Protein AF-A0AAV0DMQ5-F1 (afdb_monomer)

Mean predicted aligned error: 15.89 Å

Secondary structure (DSSP, 8-state):
--TTTHHHHEEEETTTTEEEE-SSS--PPPPPP--GGGTHHHHHHHHHHH--S--STTGGGEETTEEPSSHHHHHHHTT-SPPTHHHHHHHHHHHTTS-HHHHHHHHHHHHHTT--S-HHHHHHHHHHHHHTTHHHHHHHHHT-TT----HHHHHHHHHHHHHHHHHTTT--GGGSTTS----TT-TTS---HHHHHHH-S-HHHHHHHHHHHHHT--HHHHHHHHHHHHHHHTT----------TTS-HHHHHHHHHHHHHHTT-EEEEEESSHHHHTTSTT-EEHHHHHT--SS--TTPPPS--TTSHHHHHHHHEEEEEEETGGGS-HHHHHHHHHHHHHH-

Radius of gyration: 31.48 Å; Cα contacts (8 Å, |Δi|>4): 398; chains: 1; bounding box: 67×45×98 Å

Nearest PDB structures (foldseek):
  7lcc-assembly1_A  TM=4.247E-01  e=1.329E-15  synthetic construct

Organism: NCBI:txid186058

Solvent-accessible surface area (backbone atoms only — not comparable to full-atom values): 20086 Å² total; per-residue (Å²): 98,25,60,77,55,41,47,40,49,32,44,79,36,78,93,75,72,44,77,40,77,54,93,61,88,82,55,92,54,88,74,88,87,66,59,74,92,55,49,62,63,24,33,44,50,56,43,37,55,72,52,60,69,66,86,51,77,64,55,65,18,43,57,97,86,43,77,44,96,41,39,53,58,32,35,48,75,68,64,73,48,83,67,59,53,66,56,44,53,49,52,57,60,42,52,80,80,50,53,27,69,56,48,41,51,51,52,50,50,38,58,75,67,64,70,52,87,52,58,47,59,39,42,77,74,45,45,66,55,38,26,64,57,50,63,59,51,50,22,66,70,68,74,36,84,85,64,79,76,56,70,68,56,39,53,45,29,34,43,44,54,44,34,56,59,29,46,79,71,79,42,50,46,82,78,47,76,86,36,81,65,61,57,98,80,65,83,65,51,79,69,43,62,71,43,47,70,53,54,68,60,58,33,66,62,24,41,56,50,18,58,56,43,60,72,69,48,51,76,71,56,42,53,54,50,52,55,51,50,52,30,54,76,67,66,70,63,87,89,85,87,89,84,76,65,91,90,71,48,66,68,56,53,52,48,31,54,47,22,51,42,33,30,75,64,39,32,62,48,38,25,8,65,41,65,74,62,6,69,79,34,86,84,31,32,26,44,46,74,72,51,40,44,60,91,82,71,48,95,83,39,57,28,76,65,53,74,89,32,60,67,37,56,33,57,71,59,42,70,43,79,45,66,43,63,54,88,78,52,61,70,46,62,57,54,12,45,55,56,37,46,73,73,58,105

Sequence (345 aa):
MTYAEFPQKFVWKSKLREWMPRKKAFAIGRIYYVPPGCGESYYMRCLLNHIRGVTCHEDLRTINGVLYNSYRETCYALGLLDDDKEFVDGFTEASDFATAFALRILFVILLWSESMSRPEFVWEKCWIYMAEDIQYKLRKMYQHPGFVMDNEQLHMAALAEIEMLLHRRGKSLRDYPPMPCPTSSSTLLPENRLVQEELQYDRQAMHEEHNTLLQGLTSEQRIVYEKIINSVETECGGMYFVYGYGGTGKTFVWRTLSAALRSKGDIVLNVASSGIASLLLPGGRTAHSRFAIPISLNEDSTCNIKQGSPLAMLIAKCKLIIWDEAPMLHKYCFEALDRSMRDIL

InterPro domains:
  IPR010285 DNA helicase Pif1-like, DEAD-box helicase domain [PF05970] (217-345)
  IPR027417 P-loop containing nucleoside triphosphate hydrolase [G3DSA:3.40.50.300] (214-344)
  IPR027417 P-loop containing nucleoside triphosphate hydrolase [SSF52540] (213-342)

pLDDT: mean 87.52, std 9.39, range [43.41, 97.81]

Structure (mmCIF, N/CA/C/O backbone):
data_AF-A0AAV0DMQ5-F1
#
_entry.id   AF-A0AAV0DMQ5-F1
#
loop_
_atom_site.group_PDB
_atom_site.id
_atom_site.type_symbol
_atom_site.label_atom_id
_atom_site.label_alt_id
_atom_site.label_comp_id
_atom_site.label_asym_id
_atom_site.label_entity_id
_atom_site.label_seq_id
_atom_site.pdbx_PDB_ins_code
_atom_site.Cartn_x
_atom_site.Cartn_y
_atom_site.Cartn_z
_atom_site.occupancy
_atom_site.B_iso_or_equiv
_atom_site.auth_seq_id
_atom_site.auth_comp_id
_atom_site.auth_asym_id
_atom_site.auth_atom_id
_atom_site.pdbx_PDB_model_num
ATOM 1 N N . MET A 1 1 ? 26.107 -11.015 -49.662 1.00 83.62 1 MET A N 1
ATOM 2 C CA . MET A 1 1 ? 24.836 -10.279 -49.823 1.00 83.62 1 MET A CA 1
ATOM 3 C C . MET A 1 1 ? 24.124 -10.314 -48.488 1.00 83.62 1 MET A C 1
ATOM 5 O O . MET A 1 1 ? 24.192 -11.355 -47.842 1.00 83.62 1 MET A O 1
ATOM 9 N N . THR A 1 2 ? 23.539 -9.201 -48.060 1.00 87.38 2 THR A N 1
ATOM 10 C CA . THR A 1 2 ? 22.764 -9.137 -46.811 1.00 87.38 2 THR A CA 1
ATOM 11 C C . THR A 1 2 ? 21.340 -9.637 -47.039 1.00 87.38 2 THR A C 1
ATOM 13 O O . THR A 1 2 ? 20.876 -9.757 -48.179 1.00 87.38 2 THR A O 1
ATOM 16 N N . TYR A 1 3 ? 20.615 -9.910 -45.960 1.00 88.44 3 TYR A N 1
ATOM 17 C CA . TYR A 1 3 ? 19.218 -10.323 -46.036 1.00 88.44 3 TYR A CA 1
ATOM 18 C C . TYR A 1 3 ? 18.308 -9.243 -46.642 1.00 88.44 3 TYR A C 1
ATOM 20 O O . TYR A 1 3 ? 17.401 -9.574 -47.400 1.00 88.44 3 TYR A O 1
ATOM 28 N N . ALA A 1 4 ? 18.590 -7.956 -46.415 1.00 85.50 4 ALA A N 1
ATOM 29 C CA . ALA A 1 4 ? 17.867 -6.850 -47.050 1.00 85.50 4 ALA A CA 1
ATOM 30 C C . ALA A 1 4 ? 18.097 -6.761 -48.575 1.00 85.50 4 ALA A C 1
ATOM 32 O O . ALA A 1 4 ? 17.193 -6.395 -49.328 1.00 85.50 4 ALA A O 1
ATOM 33 N N . GLU A 1 5 ? 19.290 -7.129 -49.049 1.00 87.44 5 GLU A N 1
ATOM 34 C CA . GLU A 1 5 ? 19.638 -7.156 -50.477 1.00 87.44 5 GLU A CA 1
ATOM 35 C C . GLU A 1 5 ? 19.068 -8.397 -51.194 1.00 87.44 5 GLU A C 1
ATOM 37 O O . GLU A 1 5 ? 18.820 -8.372 -52.402 1.00 87.44 5 GLU A O 1
ATOM 42 N N . PHE A 1 6 ? 18.843 -9.491 -50.460 1.00 88.06 6 PHE A N 1
ATOM 43 C CA . PHE A 1 6 ? 18.479 -10.794 -51.020 1.00 88.06 6 PHE A CA 1
ATOM 44 C C . PHE A 1 6 ? 17.179 -10.766 -51.859 1.00 88.06 6 PHE A C 1
ATOM 46 O O . PHE A 1 6 ? 17.205 -11.220 -53.011 1.00 88.06 6 PHE A O 1
ATOM 53 N N . PRO A 1 7 ? 16.069 -10.150 -51.400 1.00 87.12 7 PRO A N 1
ATOM 54 C CA . PRO A 1 7 ? 14.837 -10.025 -52.181 1.00 87.12 7 PRO A CA 1
ATOM 55 C C . PRO A 1 7 ? 14.953 -9.210 -53.476 1.00 87.12 7 PRO A C 1
ATOM 57 O O . PRO A 1 7 ? 14.094 -9.362 -54.353 1.00 87.12 7 PRO A O 1
ATOM 60 N N . GLN A 1 8 ? 15.975 -8.356 -53.613 1.00 85.44 8 GLN A N 1
ATOM 61 C CA . GLN A 1 8 ? 16.216 -7.579 -54.835 1.00 85.44 8 GLN A CA 1
ATOM 62 C C . GLN A 1 8 ? 16.781 -8.457 -55.955 1.00 85.44 8 GLN A C 1
ATOM 64 O O . GLN A 1 8 ? 16.525 -8.199 -57.129 1.00 85.44 8 GLN A O 1
ATOM 69 N N . LYS A 1 9 ? 17.515 -9.521 -55.602 1.00 86.88 9 LYS A N 1
ATOM 70 C CA . LYS A 1 9 ? 18.171 -10.419 -56.565 1.00 86.88 9 LYS A CA 1
ATOM 71 C C . LYS A 1 9 ? 17.466 -11.760 -56.728 1.00 86.88 9 LYS A C 1
ATOM 73 O O . LYS A 1 9 ? 17.547 -12.344 -57.804 1.00 86.88 9 LYS A O 1
ATOM 78 N N . PHE A 1 10 ? 16.746 -12.230 -55.711 1.00 88.25 10 PHE A N 1
ATOM 79 C CA . PHE A 1 10 ? 16.100 -13.544 -55.707 1.00 88.25 10 PHE A CA 1
ATOM 80 C C . PHE A 1 10 ? 14.594 -13.448 -55.439 1.00 88.25 10 PHE A C 1
ATOM 82 O O . PHE A 1 10 ? 14.094 -12.499 -54.829 1.00 88.25 10 PHE A O 1
ATOM 89 N N . VAL A 1 11 ? 13.847 -14.437 -55.927 1.00 87.88 11 VAL A N 1
ATOM 90 C CA . VAL A 1 11 ? 12.409 -14.594 -55.684 1.00 87.88 11 VAL A CA 1
ATOM 91 C C . VAL A 1 11 ? 12.099 -16.023 -55.255 1.00 87.88 11 VAL A C 1
ATOM 93 O O . VAL A 1 11 ? 12.562 -16.977 -55.878 1.00 87.88 11 VAL A O 1
ATOM 96 N N . TRP A 1 12 ? 11.299 -16.163 -54.201 1.00 88.19 12 TRP A N 1
ATOM 97 C CA . TRP A 1 12 ? 10.835 -17.460 -53.727 1.00 88.19 12 TRP A CA 1
ATOM 98 C C . TRP A 1 12 ? 9.793 -18.028 -54.690 1.00 88.19 12 TRP A C 1
ATOM 100 O O . TRP A 1 12 ? 8.790 -17.376 -55.003 1.00 88.19 12 TRP A O 1
ATOM 110 N N . LYS A 1 13 ? 10.015 -19.250 -55.170 1.00 89.38 13 LYS A N 1
ATOM 111 C CA . LYS A 1 13 ? 9.061 -19.994 -55.993 1.00 89.38 13 LYS A CA 1
ATOM 112 C C . LYS A 1 13 ? 8.331 -20.998 -55.117 1.00 89.38 13 LYS A C 1
ATOM 114 O O . LYS A 1 13 ? 8.779 -22.124 -54.965 1.00 89.38 13 LYS A O 1
ATOM 119 N N . SER A 1 14 ? 7.170 -20.611 -54.587 1.00 87.81 14 SER A N 1
ATOM 120 C CA . SER A 1 14 ? 6.390 -21.435 -53.645 1.00 87.81 14 SER A CA 1
ATOM 121 C C . SER A 1 14 ? 6.127 -22.867 -54.125 1.00 87.81 14 SER A C 1
ATOM 123 O O . SER A 1 14 ? 6.232 -23.798 -53.334 1.00 87.81 14 SER A O 1
ATOM 125 N N . LYS A 1 15 ? 5.841 -23.052 -55.422 1.00 92.12 15 LYS A N 1
ATOM 126 C CA . LYS A 1 15 ? 5.608 -24.375 -56.030 1.00 92.12 15 LYS A CA 1
ATOM 127 C C . LYS A 1 15 ? 6.850 -25.272 -56.039 1.00 92.12 15 LYS A C 1
ATOM 129 O O . LYS A 1 15 ? 6.708 -26.480 -55.927 1.00 92.12 15 LYS A O 1
ATOM 134 N N . LEU A 1 16 ? 8.035 -24.680 -56.184 1.00 91.88 16 LEU A N 1
ATOM 135 C CA . LEU A 1 16 ? 9.319 -25.386 -56.256 1.00 91.88 16 LEU A CA 1
ATOM 136 C C . LEU A 1 16 ? 10.051 -25.400 -54.905 1.00 91.88 16 LEU A C 1
ATOM 138 O O . LEU A 1 16 ? 11.004 -26.145 -54.734 1.00 91.88 16 LEU A O 1
ATOM 142 N N . ARG A 1 17 ? 9.587 -24.591 -53.940 1.00 89.25 17 ARG A N 1
ATOM 143 C CA . ARG A 1 17 ? 10.201 -24.377 -52.621 1.00 89.25 17 ARG A CA 1
ATOM 144 C C . ARG A 1 17 ? 11.685 -24.014 -52.704 1.00 89.25 17 ARG A C 1
ATOM 146 O O . ARG A 1 17 ? 12.489 -24.454 -51.890 1.00 89.25 17 ARG A O 1
ATOM 153 N N . GLU A 1 18 ? 12.027 -23.174 -53.673 1.00 91.69 18 GLU A N 1
ATOM 154 C CA . GLU A 1 18 ? 13.395 -22.713 -53.883 1.00 91.69 18 GLU A CA 1
ATOM 155 C C . GLU A 1 18 ? 13.454 -21.216 -54.195 1.00 91.69 18 GLU A C 1
ATOM 157 O O . GLU A 1 18 ? 12.490 -20.597 -54.671 1.00 91.69 18 GLU A O 1
ATOM 162 N N . TRP A 1 19 ? 14.617 -20.628 -53.929 1.00 87.75 19 TRP A N 1
ATOM 163 C CA . TRP A 1 19 ? 14.939 -19.264 -54.319 1.00 87.75 19 TRP A CA 1
ATOM 164 C C . TRP A 1 19 ? 15.593 -19.260 -55.694 1.00 87.75 19 TRP A C 1
ATOM 166 O O . TRP A 1 19 ? 16.625 -19.890 -55.895 1.00 87.75 19 TRP A O 1
ATOM 176 N N . MET A 1 20 ? 15.026 -18.500 -56.630 1.00 90.75 20 MET A N 1
ATOM 177 C CA . MET A 1 20 ? 15.583 -18.357 -57.976 1.00 90.75 20 MET A CA 1
ATOM 178 C C . MET A 1 20 ? 16.053 -16.923 -58.240 1.00 90.75 20 MET A C 1
ATOM 180 O O . MET A 1 20 ? 15.380 -15.982 -57.799 1.00 90.75 20 MET A O 1
ATOM 184 N N . PRO A 1 21 ? 17.144 -16.726 -59.004 1.00 89.94 21 PRO A N 1
ATOM 185 C CA . PRO A 1 21 ? 17.551 -15.407 -59.474 1.00 89.94 21 PRO A CA 1
ATOM 186 C C . PRO A 1 21 ? 16.429 -14.712 -60.254 1.00 89.94 21 PRO A C 1
ATOM 188 O O . PRO A 1 21 ? 15.714 -15.320 -61.059 1.00 89.94 21 PRO A O 1
ATOM 191 N N . ARG A 1 22 ? 16.261 -13.411 -60.029 1.00 85.06 22 ARG A N 1
ATOM 192 C CA . ARG A 1 22 ? 15.301 -12.591 -60.768 1.00 85.06 22 ARG A CA 1
ATOM 193 C C . ARG A 1 22 ? 15.806 -12.325 -62.182 1.00 85.06 22 ARG A C 1
ATOM 195 O O . ARG A 1 22 ? 16.980 -12.071 -62.406 1.00 85.06 22 ARG A O 1
ATOM 202 N N . LYS A 1 23 ? 14.871 -12.317 -63.134 1.00 83.06 23 LYS A N 1
ATOM 203 C CA . LYS A 1 23 ? 15.142 -12.008 -64.549 1.00 83.06 23 LYS A CA 1
ATOM 204 C C . LYS A 1 23 ? 15.073 -10.506 -64.883 1.00 83.06 23 LYS A C 1
ATOM 206 O O . LYS A 1 23 ? 15.472 -10.122 -65.973 1.00 83.06 23 LYS A O 1
ATOM 211 N N . LYS A 1 24 ? 14.537 -9.661 -63.987 1.00 75.12 24 LYS A N 1
ATOM 212 C CA . LYS A 1 24 ? 14.421 -8.194 -64.147 1.00 75.12 24 LYS A CA 1
ATOM 213 C C . LYS A 1 24 ? 15.209 -7.477 -63.045 1.00 75.12 24 LYS A C 1
ATOM 215 O O . LYS A 1 24 ? 15.193 -7.942 -61.909 1.00 75.12 24 LYS A O 1
ATOM 220 N N . ALA A 1 25 ? 15.859 -6.364 -63.397 1.00 70.12 25 ALA A N 1
ATOM 221 C CA . ALA A 1 25 ? 16.925 -5.739 -62.605 1.00 70.12 25 ALA A CA 1
ATOM 222 C C . ALA A 1 25 ? 16.468 -4.902 -61.393 1.00 70.12 25 ALA A C 1
ATOM 224 O O . ALA A 1 25 ? 17.205 -4.831 -60.416 1.00 70.12 25 ALA A O 1
ATOM 225 N N . PHE A 1 26 ? 15.277 -4.291 -61.419 1.00 77.56 26 PHE A N 1
ATOM 226 C CA . PHE A 1 26 ? 14.770 -3.489 -60.296 1.00 77.56 26 PHE A CA 1
ATOM 227 C C . PHE A 1 26 ? 13.519 -4.122 -59.683 1.00 77.56 26 PHE A C 1
ATOM 229 O O . PHE A 1 26 ? 12.531 -4.369 -60.380 1.00 77.56 26 PHE A O 1
ATOM 236 N N . ALA A 1 27 ? 13.563 -4.390 -58.378 1.00 73.88 27 ALA A N 1
ATOM 237 C CA . ALA A 1 27 ? 12.438 -4.907 -57.610 1.00 73.88 27 ALA A CA 1
ATOM 238 C C . ALA A 1 27 ? 12.539 -4.471 -56.143 1.00 73.88 27 ALA A C 1
ATOM 240 O O . ALA A 1 27 ? 13.585 -4.624 -55.515 1.00 73.88 27 ALA A O 1
ATOM 241 N N . ILE A 1 28 ? 11.427 -3.991 -55.585 1.00 75.50 28 ILE A N 1
ATOM 242 C CA . ILE A 1 28 ? 11.296 -3.715 -54.151 1.00 75.50 28 ILE A CA 1
ATOM 243 C C . ILE A 1 28 ? 10.833 -5.004 -53.473 1.00 75.50 28 ILE A C 1
ATOM 245 O O . ILE A 1 28 ? 9.755 -5.523 -53.770 1.00 75.50 28 ILE A O 1
ATOM 249 N N . GLY A 1 29 ? 11.661 -5.548 -52.586 1.00 73.56 29 GLY A N 1
ATOM 250 C CA . GLY A 1 29 ? 11.328 -6.733 -51.803 1.00 73.56 29 GLY A CA 1
ATOM 251 C C . GLY A 1 29 ? 10.895 -6.376 -50.387 1.00 73.56 29 GLY A C 1
ATOM 252 O O . GLY A 1 29 ? 11.426 -5.447 -49.786 1.00 73.56 29 GLY A O 1
ATOM 253 N N . ARG A 1 30 ? 9.931 -7.126 -49.848 1.00 75.50 30 ARG A N 1
ATOM 254 C CA . ARG A 1 30 ? 9.528 -7.022 -48.442 1.00 75.50 30 ARG A CA 1
ATOM 255 C C . ARG A 1 30 ? 10.305 -8.043 -47.623 1.00 75.50 30 ARG A C 1
ATOM 257 O O . ARG A 1 30 ? 10.377 -9.208 -48.007 1.00 75.50 30 ARG A O 1
ATOM 264 N N . ILE A 1 31 ? 10.849 -7.596 -46.500 1.00 82.19 31 ILE A N 1
ATOM 265 C CA . ILE A 1 31 ? 11.457 -8.450 -45.480 1.00 82.19 31 ILE A CA 1
ATOM 266 C C . ILE A 1 31 ? 10.486 -8.600 -44.309 1.00 82.19 31 ILE A C 1
ATOM 268 O O . ILE A 1 31 ? 9.718 -7.686 -44.010 1.00 82.19 31 ILE A O 1
ATOM 272 N N . TYR A 1 32 ? 10.502 -9.763 -43.665 1.00 82.19 32 TYR A N 1
ATOM 273 C CA . TYR A 1 32 ? 9.625 -10.058 -42.532 1.00 82.19 32 TYR A CA 1
ATOM 274 C C . TYR A 1 32 ? 9.918 -9.121 -41.352 1.00 82.19 32 TYR A C 1
ATOM 276 O O . TYR A 1 32 ? 11.080 -8.997 -40.968 1.00 82.19 32 TYR A O 1
ATOM 284 N N . TYR A 1 33 ? 8.902 -8.456 -40.784 1.00 81.94 33 TYR A N 1
ATOM 285 C CA . TYR A 1 33 ? 9.056 -7.604 -39.596 1.00 81.94 33 TYR A CA 1
ATOM 286 C C . TYR A 1 33 ? 9.227 -8.454 -38.322 1.00 81.94 33 TYR A C 1
ATOM 288 O O . TYR A 1 33 ? 8.509 -9.426 -38.141 1.00 81.94 33 TYR A O 1
ATOM 296 N N . VAL A 1 34 ? 10.180 -8.098 -37.459 1.00 81.25 34 VAL A N 1
ATOM 297 C CA . VAL A 1 34 ? 10.464 -8.768 -36.184 1.00 81.25 34 VAL A CA 1
ATOM 298 C C . VAL A 1 34 ? 10.560 -7.653 -35.143 1.00 81.25 34 VAL A C 1
ATOM 300 O O . VAL A 1 34 ? 11.469 -6.832 -35.273 1.00 81.25 34 VAL A O 1
ATOM 303 N N . PRO A 1 35 ? 9.614 -7.566 -34.195 1.00 73.00 35 PRO A N 1
ATOM 304 C CA . PRO A 1 35 ? 9.661 -6.596 -33.103 1.00 73.00 35 PRO A CA 1
ATOM 305 C C . PRO A 1 35 ? 10.874 -6.810 -32.176 1.00 73.00 35 PRO A C 1
ATOM 307 O O . PRO A 1 35 ? 11.300 -7.958 -32.026 1.00 73.00 35 PRO A O 1
ATOM 310 N N . PRO A 1 36 ? 11.381 -5.760 -31.497 1.00 69.69 36 PRO A N 1
ATOM 311 C CA . PRO A 1 36 ? 12.454 -5.880 -30.500 1.00 69.69 36 PRO A CA 1
ATOM 312 C C . PRO A 1 36 ? 12.176 -6.905 -29.386 1.00 69.69 36 PRO A C 1
ATOM 314 O O . PRO A 1 36 ? 13.049 -7.711 -29.073 1.00 69.69 3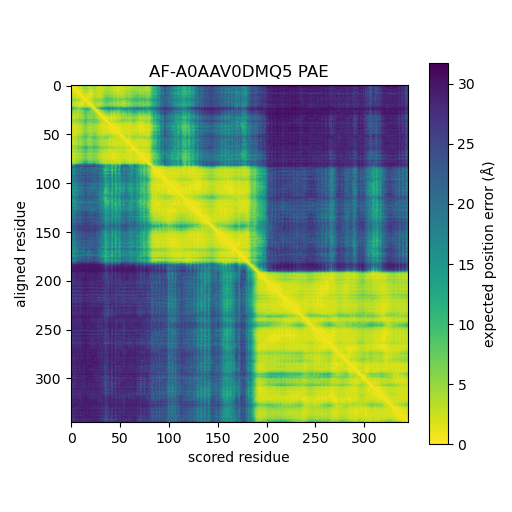6 PRO A O 1
ATOM 317 N N . GLY A 1 37 ? 10.938 -6.977 -28.879 1.00 66.94 37 GLY A N 1
ATOM 318 C CA . GLY A 1 37 ? 10.530 -7.929 -27.830 1.00 66.94 37 GLY A CA 1
ATOM 319 C C . GLY A 1 37 ? 10.557 -9.415 -28.233 1.00 66.94 37 GLY A C 1
ATOM 320 O O . GLY A 1 37 ? 10.272 -10.292 -27.425 1.00 66.94 37 GLY A O 1
ATOM 321 N N . CYS A 1 38 ? 10.909 -9.752 -29.481 1.00 75.50 38 CYS A N 1
ATOM 322 C CA . CYS A 1 38 ? 11.083 -11.143 -29.925 1.00 75.50 38 CYS A CA 1
ATOM 323 C C . CYS A 1 38 ? 12.488 -11.719 -29.640 1.00 75.50 38 CYS A C 1
ATOM 325 O O . CYS A 1 38 ? 12.845 -12.764 -30.199 1.00 75.50 38 CYS A O 1
ATOM 327 N N . GLY A 1 39 ? 13.292 -11.049 -28.806 1.00 80.81 39 GLY A N 1
ATOM 328 C CA . GLY A 1 39 ? 14.565 -11.553 -28.279 1.00 80.81 39 GLY A CA 1
ATOM 329 C C . GLY A 1 39 ? 15.558 -11.969 -29.369 1.00 80.81 39 GLY A C 1
ATOM 330 O O . GLY A 1 39 ? 15.825 -11.222 -30.308 1.00 80.81 39 GLY A O 1
ATOM 331 N N . GLU A 1 40 ? 16.088 -13.194 -29.287 1.00 85.31 40 GLU A N 1
ATOM 332 C CA . GLU A 1 40 ? 17.108 -13.721 -30.214 1.00 85.31 40 GLU A CA 1
ATOM 333 C C . GLU A 1 40 ? 16.710 -13.646 -31.698 1.00 85.31 40 GLU A C 1
ATOM 335 O O . GLU A 1 40 ? 17.570 -13.459 -32.559 1.00 85.31 40 GLU A O 1
ATOM 340 N N . SER A 1 41 ? 15.413 -13.715 -32.023 1.00 86.69 41 SER A N 1
ATOM 341 C CA . SER A 1 41 ? 14.949 -13.582 -33.413 1.00 86.69 41 SER A CA 1
ATOM 342 C C . SER A 1 41 ? 15.140 -12.166 -33.964 1.00 86.69 41 SER A C 1
ATOM 344 O O . SER A 1 41 ? 15.409 -11.997 -35.157 1.00 86.69 41 SER A O 1
ATOM 346 N N . TYR A 1 42 ? 15.010 -11.146 -33.108 1.00 85.56 42 TYR A N 1
ATOM 347 C CA . TYR A 1 42 ? 15.267 -9.753 -33.469 1.00 85.56 42 TYR A CA 1
ATOM 348 C C . TYR A 1 42 ? 16.756 -9.543 -33.752 1.00 85.56 42 TYR A C 1
ATOM 350 O O . TYR A 1 42 ? 17.118 -9.098 -34.843 1.00 85.56 42 TYR A O 1
ATOM 358 N N . TYR A 1 43 ? 17.622 -9.966 -32.826 1.00 87.25 43 TYR A N 1
ATOM 359 C CA . TYR A 1 43 ? 19.073 -9.831 -32.968 1.00 87.25 43 TYR A CA 1
ATOM 360 C C . TYR A 1 43 ? 19.614 -10.609 -34.172 1.00 87.25 43 TYR A C 1
ATOM 362 O O . TYR A 1 43 ? 20.375 -10.060 -34.968 1.00 87.25 43 TYR A O 1
ATOM 370 N N . MET A 1 44 ? 19.143 -11.842 -34.400 1.00 91.50 44 MET A N 1
ATOM 371 C CA . MET A 1 44 ? 19.508 -12.625 -35.587 1.00 91.50 44 MET A CA 1
ATOM 372 C C . MET A 1 44 ? 19.196 -11.866 -36.881 1.00 91.50 44 MET A C 1
ATOM 374 O O . MET A 1 44 ? 20.008 -11.833 -37.809 1.00 91.50 44 MET A O 1
ATOM 378 N N . ARG A 1 45 ? 18.027 -11.222 -36.956 1.00 89.31 45 ARG A N 1
ATOM 379 C CA . ARG A 1 45 ? 17.664 -10.413 -38.119 1.00 89.31 45 ARG A CA 1
ATOM 380 C C . ARG A 1 45 ? 18.569 -9.190 -38.270 1.00 89.31 45 ARG A C 1
ATOM 382 O O . ARG A 1 45 ? 18.947 -8.870 -39.400 1.00 89.31 45 ARG A O 1
ATOM 389 N N . CYS A 1 46 ? 18.895 -8.503 -37.178 1.00 87.81 46 CYS A N 1
ATOM 390 C CA . CYS A 1 46 ? 19.834 -7.384 -37.210 1.00 87.81 46 CYS A CA 1
ATOM 391 C C . CYS A 1 46 ? 21.175 -7.830 -37.803 1.00 87.81 46 CYS A C 1
ATOM 393 O O . CYS A 1 46 ? 21.649 -7.207 -38.752 1.00 87.81 46 CYS A O 1
ATOM 395 N N . LEU A 1 47 ? 21.724 -8.960 -37.353 1.00 91.69 47 LEU A N 1
ATOM 396 C CA . LEU A 1 47 ? 22.970 -9.523 -37.887 1.00 91.69 47 LEU A CA 1
ATOM 397 C C . LEU A 1 47 ? 22.866 -9.874 -39.371 1.00 91.69 47 LEU A C 1
ATOM 399 O O . LEU A 1 47 ? 23.731 -9.490 -40.153 1.00 91.69 47 LEU A O 1
ATOM 403 N N . LEU A 1 48 ? 21.780 -10.526 -39.791 1.00 91.31 48 LEU A N 1
ATOM 404 C CA . LEU A 1 48 ? 21.525 -10.882 -41.192 1.00 91.31 48 LEU A CA 1
ATOM 405 C C . LEU A 1 48 ? 21.491 -9.670 -42.142 1.00 91.31 48 LEU A C 1
ATOM 407 O O . LEU A 1 48 ? 21.737 -9.808 -43.343 1.00 91.31 48 LEU A O 1
ATOM 411 N N . ASN A 1 49 ? 21.186 -8.479 -41.626 1.00 88.75 49 ASN A N 1
ATOM 412 C CA . ASN A 1 49 ? 21.210 -7.241 -42.400 1.00 88.75 49 ASN A CA 1
ATOM 413 C C . ASN A 1 49 ? 22.599 -6.589 -42.487 1.00 88.75 49 ASN A C 1
ATOM 415 O O . ASN A 1 49 ? 22.805 -5.788 -43.397 1.00 88.75 49 ASN A O 1
ATOM 419 N N . HIS A 1 50 ? 23.540 -6.945 -41.609 1.00 87.56 50 HIS A N 1
ATOM 420 C CA . HIS A 1 50 ? 24.881 -6.350 -41.550 1.00 87.56 50 HIS A CA 1
ATOM 421 C C . HIS A 1 50 ? 25.971 -7.302 -42.063 1.00 87.56 50 HIS A C 1
ATOM 423 O O . HIS A 1 50 ? 26.857 -6.890 -42.813 1.00 87.56 50 HIS A O 1
ATOM 429 N N . ILE A 1 51 ? 25.887 -8.589 -41.723 1.00 88.38 51 ILE A N 1
ATOM 430 C CA . ILE A 1 51 ? 26.876 -9.606 -42.085 1.00 88.38 51 ILE A CA 1
ATOM 431 C C . ILE A 1 51 ? 26.545 -10.179 -43.468 1.00 88.38 51 ILE A C 1
ATOM 433 O O . ILE A 1 51 ? 25.406 -10.534 -43.781 1.00 88.38 51 ILE A O 1
ATOM 437 N N . ARG A 1 52 ? 27.555 -10.269 -44.338 1.00 89.19 52 ARG A N 1
ATOM 438 C CA . ARG A 1 52 ? 27.417 -10.753 -45.718 1.00 89.19 52 ARG A CA 1
ATOM 439 C C . ARG A 1 52 ? 28.020 -12.147 -45.861 1.00 89.19 52 ARG A C 1
ATOM 441 O O . ARG A 1 52 ? 29.136 -12.373 -45.428 1.00 89.19 52 ARG A O 1
ATOM 448 N N . GLY A 1 53 ? 27.331 -13.022 -46.597 1.00 84.19 53 GLY A N 1
ATOM 449 C CA . GLY A 1 53 ? 27.904 -14.309 -47.028 1.00 84.19 53 GLY A CA 1
ATOM 450 C C . GLY A 1 53 ? 27.841 -15.428 -45.989 1.00 84.19 53 GLY A C 1
ATOM 451 O O . GLY A 1 53 ? 28.488 -16.447 -46.178 1.00 84.19 53 GLY A O 1
ATOM 452 N N . VAL A 1 54 ? 27.047 -15.247 -44.934 1.00 87.38 54 VAL A N 1
ATOM 453 C CA . VAL A 1 54 ? 26.754 -16.278 -43.933 1.00 87.38 54 VAL A CA 1
ATOM 454 C C . VAL A 1 54 ? 26.060 -17.486 -44.564 1.00 87.38 54 VAL A C 1
ATOM 456 O O . VAL A 1 54 ? 25.127 -17.330 -45.357 1.00 87.38 54 VAL A O 1
ATOM 459 N N . THR A 1 55 ? 26.515 -18.684 -44.204 1.00 86.44 55 THR A N 1
ATOM 460 C CA . THR A 1 55 ? 25.977 -19.967 -44.683 1.00 86.44 55 THR A CA 1
ATOM 461 C C . THR A 1 55 ? 25.387 -20.815 -43.561 1.00 86.44 55 THR A C 1
ATOM 463 O O . THR A 1 55 ? 24.522 -21.652 -43.822 1.00 86.44 55 THR A O 1
ATOM 466 N N . CYS A 1 56 ? 25.783 -20.557 -42.313 1.00 89.56 56 CYS A N 1
ATOM 467 C CA . CYS A 1 56 ? 25.237 -21.211 -41.130 1.00 89.56 56 CYS A CA 1
ATOM 468 C C . CYS A 1 56 ? 25.031 -20.231 -39.956 1.00 89.56 56 CYS A C 1
ATOM 470 O O . CYS A 1 56 ? 25.416 -19.061 -39.996 1.00 89.56 56 CYS A O 1
ATOM 472 N N . HIS A 1 57 ? 24.400 -20.717 -38.885 1.00 90.69 57 HIS A N 1
ATOM 473 C CA . HIS A 1 57 ? 24.144 -19.933 -37.672 1.00 90.69 57 HIS A CA 1
ATOM 474 C C . HIS A 1 57 ? 25.415 -19.607 -36.868 1.00 90.69 57 HIS A C 1
ATOM 476 O O . HIS A 1 57 ? 25.408 -18.650 -36.096 1.00 90.69 57 HIS A O 1
ATOM 482 N N . GLU A 1 58 ? 26.489 -20.385 -37.020 1.00 91.50 58 GLU A N 1
ATOM 483 C CA . GLU A 1 58 ? 27.787 -20.100 -36.392 1.00 91.50 58 GLU A CA 1
ATOM 484 C C . GLU A 1 58 ? 28.509 -18.954 -37.099 1.00 91.50 58 GLU A C 1
ATOM 486 O O . GLU A 1 58 ? 29.054 -18.084 -36.420 1.00 91.50 58 GLU A O 1
ATOM 491 N N . ASP A 1 59 ? 28.406 -18.866 -38.430 1.00 90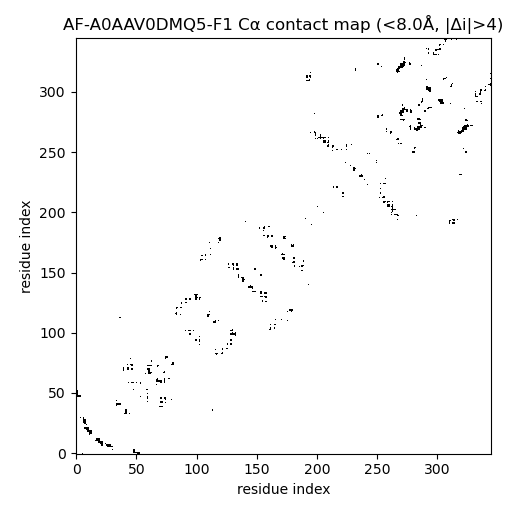.00 59 ASP A N 1
ATOM 492 C CA . ASP A 1 59 ? 28.940 -17.732 -39.195 1.00 90.00 59 ASP A CA 1
ATOM 493 C C . ASP A 1 59 ? 28.317 -16.412 -38.714 1.00 90.00 59 ASP A C 1
ATOM 495 O O . ASP A 1 59 ? 28.994 -15.395 -38.602 1.00 90.00 59 ASP A O 1
ATOM 499 N N . LEU A 1 60 ? 27.018 -16.435 -38.383 1.00 91.19 60 LEU A N 1
ATOM 500 C CA . LEU A 1 60 ? 26.306 -15.274 -37.842 1.00 91.19 60 LEU A CA 1
ATOM 501 C C . LEU A 1 60 ? 26.783 -14.859 -36.451 1.00 91.19 60 LEU A C 1
ATOM 503 O O . LEU A 1 60 ? 26.594 -13.701 -36.105 1.00 91.19 60 LEU A O 1
ATOM 507 N N . ARG A 1 61 ? 27.353 -15.778 -35.663 1.00 92.56 61 ARG A N 1
ATOM 508 C CA . ARG A 1 61 ? 27.846 -15.529 -34.298 1.00 92.56 61 ARG A CA 1
ATOM 509 C C . ARG A 1 61 ? 29.361 -15.347 -34.236 1.00 92.56 61 ARG A C 1
ATOM 511 O O . ARG A 1 61 ? 29.907 -15.253 -33.142 1.00 92.56 61 ARG A O 1
ATOM 518 N N . THR A 1 62 ? 30.047 -15.316 -35.377 1.00 91.38 62 THR A N 1
ATOM 519 C CA . THR A 1 62 ? 31.509 -15.220 -35.431 1.00 91.38 62 THR A CA 1
ATOM 520 C C . THR A 1 62 ? 31.938 -13.855 -35.956 1.00 91.38 62 THR A C 1
ATOM 522 O O . THR A 1 62 ? 31.722 -13.552 -37.127 1.00 91.38 62 THR A O 1
ATOM 525 N N . ILE A 1 63 ? 32.591 -13.040 -35.122 1.00 87.19 63 ILE A N 1
ATOM 526 C CA . ILE A 1 63 ? 33.125 -11.721 -35.514 1.00 87.19 63 ILE A CA 1
ATOM 527 C C . ILE A 1 63 ? 34.632 -11.715 -35.289 1.00 87.19 63 ILE A C 1
ATOM 529 O O . ILE A 1 63 ? 35.100 -12.027 -34.199 1.00 87.19 63 ILE A O 1
ATOM 533 N N . ASN A 1 64 ? 35.405 -11.386 -36.330 1.00 85.69 64 ASN A N 1
ATOM 534 C CA . ASN A 1 64 ? 36.875 -11.358 -36.292 1.00 85.69 64 ASN A CA 1
ATOM 535 C C . ASN A 1 64 ? 37.517 -12.648 -35.727 1.00 85.69 64 ASN A C 1
ATOM 537 O O . ASN A 1 64 ? 38.552 -12.595 -35.070 1.00 85.69 64 ASN A O 1
ATOM 541 N N . GLY A 1 65 ? 36.900 -13.810 -35.977 1.00 86.19 65 GLY A N 1
ATOM 542 C CA . GLY A 1 65 ? 37.382 -15.117 -35.510 1.00 86.19 65 GLY A CA 1
ATOM 543 C C . GLY A 1 65 ? 36.962 -15.506 -34.086 1.00 86.19 65 GLY A C 1
ATOM 544 O O . GLY A 1 65 ? 37.334 -16.584 -33.634 1.00 86.19 65 GLY A O 1
ATOM 545 N N . VAL A 1 66 ? 36.175 -14.677 -33.391 1.00 91.62 66 VAL A N 1
ATOM 546 C CA . VAL A 1 66 ? 35.621 -14.977 -32.060 1.00 91.62 66 VAL A CA 1
ATOM 547 C C . VAL A 1 66 ? 34.165 -15.416 -32.193 1.00 91.62 66 VAL A C 1
ATOM 549 O O . VAL A 1 66 ? 33.357 -14.683 -32.764 1.00 91.62 66 VAL A O 1
ATOM 552 N N . LEU A 1 67 ? 33.835 -16.596 -31.659 1.00 93.38 67 LEU A N 1
ATOM 553 C CA . LEU A 1 67 ? 32.471 -17.127 -31.597 1.00 93.38 67 LEU A CA 1
ATOM 554 C C . LEU A 1 67 ? 31.774 -16.665 -30.308 1.00 93.38 67 LEU A C 1
ATOM 556 O O . LEU A 1 67 ? 32.262 -16.930 -29.211 1.00 93.38 67 LEU A O 1
ATOM 560 N N . TYR A 1 68 ? 30.621 -16.016 -30.450 1.00 90.12 68 TYR A N 1
ATOM 561 C CA . TYR A 1 68 ? 29.784 -15.542 -29.345 1.00 90.12 68 TYR A CA 1
ATOM 562 C C . TYR A 1 68 ? 28.651 -16.527 -29.025 1.00 90.12 68 TYR A C 1
ATOM 564 O O . TYR A 1 68 ? 28.215 -17.306 -29.879 1.00 90.12 68 TYR A O 1
ATOM 572 N N . ASN A 1 69 ? 28.139 -16.492 -27.790 1.00 88.69 69 ASN A N 1
ATOM 573 C CA . ASN A 1 69 ? 27.148 -17.471 -27.337 1.00 88.69 69 ASN A CA 1
ATOM 574 C C . ASN A 1 69 ? 25.750 -17.186 -27.906 1.00 88.69 69 ASN A C 1
ATOM 576 O O . ASN A 1 69 ? 25.028 -18.124 -28.255 1.00 88.69 69 ASN A O 1
ATOM 580 N N . SER A 1 70 ? 25.390 -15.908 -28.063 1.00 89.00 70 SER A N 1
ATOM 581 C CA . SER A 1 70 ? 24.075 -15.451 -28.540 1.00 89.00 70 SER A CA 1
ATOM 582 C C . SER A 1 70 ? 24.172 -14.466 -29.710 1.00 89.00 70 SER A C 1
ATOM 584 O O . SER A 1 70 ? 25.208 -13.832 -29.945 1.00 89.00 70 SER A O 1
ATOM 586 N N . TYR A 1 71 ? 23.070 -14.297 -30.448 1.00 88.88 71 TYR A N 1
ATOM 587 C CA . TYR A 1 71 ? 22.985 -13.255 -31.475 1.00 88.88 71 TYR A CA 1
ATOM 588 C C . TYR A 1 71 ? 23.057 -11.863 -30.851 1.00 88.88 71 TYR A C 1
ATOM 590 O O . TYR A 1 71 ? 23.661 -10.960 -31.427 1.00 88.88 71 TYR A O 1
ATOM 598 N N . ARG A 1 72 ? 22.506 -11.699 -29.646 1.00 84.62 72 ARG A N 1
ATOM 599 C CA . ARG A 1 72 ? 22.577 -10.451 -28.887 1.00 84.62 72 ARG A CA 1
ATOM 600 C C . ARG A 1 72 ? 24.012 -10.022 -28.582 1.00 84.62 72 ARG A C 1
ATOM 602 O O . ARG A 1 72 ? 24.378 -8.887 -28.875 1.00 84.62 72 ARG A O 1
ATOM 609 N N . GLU A 1 73 ? 24.834 -10.926 -28.048 1.00 82.38 73 GLU A N 1
ATOM 610 C CA . GLU A 1 73 ? 26.259 -10.658 -27.787 1.00 82.38 73 GLU A CA 1
ATOM 611 C C . GLU A 1 73 ? 27.007 -10.287 -29.069 1.00 82.38 73 GLU A C 1
ATOM 613 O O . GLU A 1 73 ? 27.849 -9.390 -29.071 1.00 82.38 73 GLU A O 1
ATOM 618 N N . THR A 1 74 ? 26.651 -10.932 -30.180 1.00 88.69 74 THR A N 1
ATOM 619 C CA . THR A 1 74 ? 27.252 -10.634 -31.480 1.00 88.69 74 THR A CA 1
ATOM 620 C C . THR A 1 74 ? 26.867 -9.234 -31.976 1.00 88.69 74 THR A C 1
ATOM 622 O O . THR A 1 74 ? 27.719 -8.497 -32.472 1.00 88.69 74 THR A O 1
ATOM 625 N N . CYS A 1 75 ? 25.599 -8.828 -31.817 1.00 85.81 75 CYS A N 1
ATOM 626 C CA . CYS A 1 75 ? 25.149 -7.465 -32.123 1.00 85.81 75 CYS A CA 1
ATOM 627 C C . CYS A 1 75 ? 25.890 -6.427 -31.276 1.00 85.81 75 CYS A C 1
ATOM 629 O O . CYS A 1 75 ? 26.287 -5.390 -31.803 1.00 85.81 75 CYS A O 1
ATOM 631 N N . TYR A 1 76 ? 26.104 -6.722 -29.992 1.00 81.00 76 TYR A N 1
ATOM 632 C CA . TYR A 1 76 ? 26.868 -5.866 -29.089 1.00 81.00 76 TYR A CA 1
ATOM 633 C C . TYR A 1 76 ? 28.324 -5.713 -29.550 1.00 81.00 76 TYR A C 1
ATOM 635 O O . TYR A 1 76 ? 28.821 -4.598 -29.669 1.00 81.00 76 TYR A O 1
ATOM 643 N N . ALA A 1 77 ? 28.994 -6.819 -29.892 1.00 83.69 77 ALA A N 1
ATOM 644 C CA . ALA A 1 77 ? 30.374 -6.806 -30.385 1.00 83.69 77 ALA A CA 1
ATOM 645 C C . ALA A 1 77 ? 30.544 -6.031 -31.706 1.00 83.69 77 ALA A C 1
ATOM 647 O O . ALA A 1 77 ? 31.602 -5.458 -31.957 1.00 83.69 77 ALA A O 1
ATOM 648 N N . LEU A 1 78 ? 29.501 -5.998 -32.540 1.00 84.19 78 LEU A N 1
ATOM 649 C CA . LEU A 1 78 ? 29.452 -5.208 -33.772 1.00 84.19 78 LEU A CA 1
ATOM 650 C C . LEU A 1 78 ? 29.065 -3.734 -33.557 1.00 84.19 78 LEU A C 1
ATOM 652 O O . LEU A 1 78 ? 29.034 -2.988 -34.534 1.00 84.19 78 LEU A O 1
ATOM 656 N N . GLY A 1 79 ? 28.752 -3.315 -32.325 1.00 81.12 79 GLY A N 1
ATOM 657 C CA . GLY A 1 79 ? 28.283 -1.958 -32.028 1.00 81.12 79 GLY A CA 1
ATOM 658 C C . GLY A 1 79 ? 26.906 -1.646 -32.622 1.00 81.12 79 GLY A C 1
ATOM 659 O O . GLY A 1 79 ? 26.635 -0.506 -32.976 1.00 81.12 79 GLY A O 1
ATOM 660 N N . LEU A 1 80 ? 26.057 -2.667 -32.800 1.00 80.06 80 LEU A N 1
ATOM 661 C CA . LEU A 1 80 ? 24.696 -2.529 -33.344 1.00 80.06 80 LEU A CA 1
ATOM 662 C C . LEU A 1 80 ? 23.631 -2.305 -32.266 1.00 80.06 80 LEU A C 1
ATOM 664 O O . LEU A 1 80 ? 22.463 -2.113 -32.601 1.00 80.06 80 LEU A O 1
ATOM 668 N N . LEU A 1 81 ? 24.011 -2.432 -30.997 1.00 73.69 81 LEU A N 1
ATOM 669 C CA . LEU A 1 81 ? 23.165 -2.098 -29.861 1.00 73.69 81 LEU A CA 1
ATOM 670 C C . LEU A 1 81 ? 23.665 -0.767 -29.315 1.00 73.69 81 LEU A C 1
ATOM 672 O O . LEU A 1 81 ? 24.859 -0.657 -29.032 1.00 73.69 81 LEU A O 1
ATOM 676 N N . ASP A 1 82 ? 22.764 0.204 -29.178 1.00 63.50 82 ASP A N 1
ATOM 677 C CA . ASP A 1 82 ? 23.044 1.390 -28.376 1.00 63.50 82 ASP A CA 1
ATOM 678 C C . ASP A 1 82 ? 23.352 0.923 -26.948 1.00 63.50 82 ASP A C 1
ATOM 680 O O . ASP A 1 82 ? 22.730 -0.016 -26.430 1.00 63.50 82 ASP A O 1
ATOM 684 N N . ASP A 1 83 ? 24.382 1.500 -26.334 1.00 68.12 83 ASP A N 1
ATOM 685 C CA . ASP A 1 83 ? 24.618 1.249 -24.926 1.00 68.12 83 ASP A CA 1
ATOM 686 C C . ASP A 1 83 ? 23.470 1.876 -24.128 1.00 68.12 83 ASP A C 1
ATOM 688 O O . ASP A 1 83 ? 22.978 2.954 -24.448 1.00 68.12 83 ASP A O 1
ATOM 692 N N . ASP A 1 84 ? 23.044 1.245 -23.031 1.00 79.19 84 ASP A N 1
ATOM 693 C CA . ASP A 1 84 ? 22.019 1.840 -22.155 1.00 79.19 84 ASP A CA 1
ATOM 694 C C . ASP A 1 84 ? 22.547 3.073 -21.387 1.00 79.19 84 ASP A C 1
ATOM 696 O O . ASP A 1 84 ? 21.991 3.493 -20.370 1.00 79.19 84 ASP A O 1
ATOM 700 N N . LYS A 1 85 ? 23.658 3.650 -21.855 1.00 80.44 85 LYS A N 1
ATOM 701 C CA . LYS A 1 85 ? 24.284 4.842 -21.315 1.00 80.44 85 LYS A CA 1
ATOM 702 C C . LYS A 1 85 ? 23.373 6.050 -21.459 1.00 80.44 85 LYS A C 1
ATOM 704 O O . LYS A 1 85 ? 23.331 6.842 -20.530 1.00 80.44 85 LYS A O 1
ATOM 709 N N . GLU A 1 86 ? 22.597 6.159 -22.538 1.00 80.44 86 GLU A N 1
ATOM 710 C CA . GLU A 1 86 ? 21.618 7.246 -22.681 1.00 80.44 86 GLU A CA 1
ATOM 711 C C . GLU A 1 86 ? 20.615 7.277 -21.519 1.00 80.44 86 GLU A C 1
ATOM 713 O O . GLU A 1 86 ? 20.270 8.348 -21.019 1.00 80.44 86 GLU A O 1
ATOM 718 N N . PHE A 1 87 ? 20.206 6.105 -21.020 1.00 88.88 87 PHE A N 1
ATOM 719 C CA . PHE A 1 87 ? 19.325 6.015 -19.864 1.00 88.88 87 PHE A CA 1
ATOM 720 C C . PHE A 1 87 ? 20.066 6.418 -18.594 1.00 88.88 87 PHE A C 1
ATOM 722 O O . PHE A 1 87 ? 19.523 7.177 -17.800 1.00 88.88 87 PHE A O 1
ATOM 729 N N . VAL A 1 88 ? 21.310 5.967 -18.407 1.00 90.94 88 VAL A N 1
ATOM 730 C CA . VAL A 1 88 ? 22.131 6.357 -17.248 1.00 90.94 88 VAL A CA 1
ATOM 731 C C . VAL A 1 88 ? 22.368 7.869 -17.212 1.00 90.94 88 VAL A C 1
ATOM 733 O O . VAL A 1 88 ? 22.163 8.495 -16.169 1.00 90.94 88 VAL A O 1
ATOM 736 N N . ASP A 1 89 ? 22.749 8.462 -18.341 1.00 83.69 89 ASP A N 1
ATOM 737 C CA . ASP A 1 89 ? 22.976 9.899 -18.486 1.00 83.69 89 ASP A CA 1
ATOM 738 C C . ASP A 1 89 ? 21.661 10.662 -18.242 1.00 83.69 89 ASP A C 1
ATOM 740 O O . ASP A 1 89 ? 21.635 11.613 -17.460 1.00 83.69 89 ASP A O 1
ATOM 744 N N . GLY A 1 90 ? 20.541 10.173 -18.787 1.00 87.69 90 GLY A N 1
ATOM 745 C CA . GLY A 1 90 ? 19.211 10.743 -18.565 1.00 87.69 90 GLY A CA 1
ATOM 746 C C . GLY A 1 90 ? 18.729 10.662 -17.112 1.00 87.69 90 GLY A C 1
ATOM 747 O O . GLY A 1 90 ? 18.157 11.623 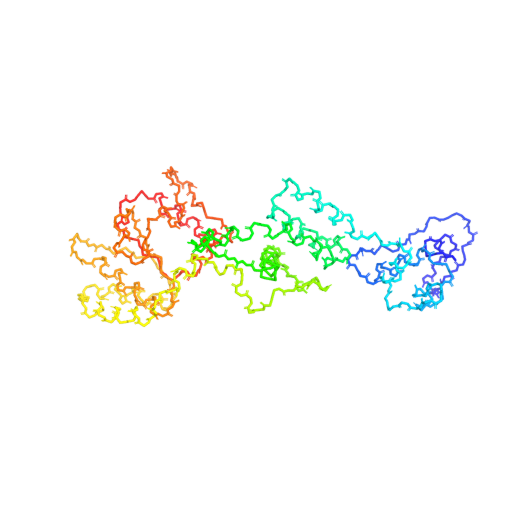-16.606 1.00 87.69 90 GLY A O 1
ATOM 748 N N . PHE A 1 91 ? 18.979 9.556 -16.403 1.00 94.25 91 PHE A N 1
ATOM 749 C CA . PHE A 1 91 ? 18.693 9.445 -14.965 1.00 94.25 91 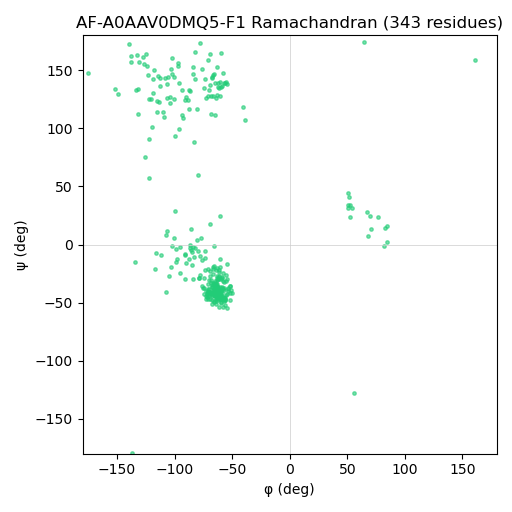PHE A CA 1
ATOM 750 C C . PHE A 1 91 ? 19.570 10.383 -14.140 1.00 94.25 91 PHE A C 1
ATOM 752 O O . PHE A 1 91 ? 19.086 10.959 -13.166 1.00 94.25 91 PHE A O 1
ATOM 759 N N . THR A 1 92 ? 20.836 10.537 -14.528 1.00 92.69 92 THR A N 1
ATOM 760 C CA . THR A 1 92 ? 21.779 11.443 -13.865 1.00 92.69 92 THR A CA 1
ATOM 761 C C . THR A 1 92 ? 21.310 12.888 -14.004 1.00 92.69 92 THR A C 1
ATOM 763 O O . THR A 1 92 ? 21.142 13.565 -12.996 1.00 92.69 92 THR A O 1
ATOM 766 N N . GLU A 1 93 ? 20.993 13.335 -15.220 1.00 90.31 93 GLU A N 1
ATOM 767 C CA . GLU A 1 93 ? 20.462 14.680 -15.470 1.00 90.31 93 GLU A CA 1
ATOM 768 C C . GLU A 1 93 ? 19.106 14.897 -14.778 1.00 90.31 93 GLU A C 1
ATOM 770 O O . GLU A 1 93 ? 18.893 15.903 -14.103 1.00 90.31 93 GLU A O 1
ATOM 775 N N . ALA A 1 94 ? 18.187 13.930 -14.880 1.00 92.94 94 ALA A N 1
ATOM 776 C CA . ALA A 1 94 ? 16.877 14.030 -14.244 1.00 92.94 94 ALA A CA 1
ATOM 777 C C . ALA A 1 94 ? 16.963 14.089 -12.713 1.00 92.94 94 ALA A C 1
ATOM 779 O O . ALA A 1 94 ? 16.077 14.665 -12.081 1.00 92.94 94 ALA A O 1
ATOM 780 N N . SER A 1 95 ? 18.009 13.521 -12.105 1.00 95.00 95 SER A N 1
ATOM 781 C CA . SER A 1 95 ? 18.190 13.545 -10.650 1.00 95.00 95 SER A CA 1
ATOM 782 C C . SER A 1 95 ? 18.382 14.951 -10.076 1.00 95.00 95 SER A C 1
ATOM 784 O O . SER A 1 95 ? 18.052 15.168 -8.912 1.00 95.00 95 SER A O 1
ATOM 786 N N . ASP A 1 96 ? 18.801 15.920 -10.896 1.00 92.44 96 ASP A N 1
ATOM 787 C CA . ASP A 1 96 ? 18.996 17.307 -10.464 1.00 92.44 96 ASP A CA 1
ATOM 788 C C . ASP A 1 96 ? 17.673 18.066 -10.249 1.00 92.44 96 ASP A C 1
ATOM 790 O O . ASP A 1 96 ? 17.636 19.060 -9.521 1.00 92.44 96 ASP A O 1
ATOM 794 N N . PHE A 1 97 ? 16.571 17.623 -10.869 1.00 93.00 97 PHE A N 1
ATOM 795 C CA . PHE A 1 97 ? 15.284 18.335 -10.816 1.00 93.00 97 PHE A CA 1
ATOM 796 C C . PHE A 1 97 ? 14.056 17.456 -10.535 1.00 93.00 97 PHE A C 1
ATOM 798 O O . PHE A 1 97 ? 12.991 17.984 -10.199 1.00 93.00 97 PHE A O 1
ATOM 805 N N . ALA A 1 98 ? 14.157 16.133 -10.659 1.00 92.56 98 ALA A N 1
ATOM 806 C CA . ALA A 1 98 ? 13.069 15.200 -10.389 1.00 92.56 98 ALA A CA 1
ATOM 807 C C . ALA A 1 98 ? 13.165 14.595 -8.981 1.00 92.56 98 ALA A C 1
ATOM 809 O O . ALA A 1 98 ? 14.232 14.437 -8.400 1.00 92.56 98 ALA A O 1
ATOM 810 N N . THR A 1 99 ? 12.017 14.194 -8.432 1.00 95.69 99 THR A N 1
ATOM 811 C CA . THR A 1 99 ? 11.988 13.460 -7.156 1.00 95.69 99 THR A CA 1
ATOM 812 C C . THR A 1 99 ? 12.404 12.002 -7.347 1.00 95.69 99 THR A C 1
ATOM 814 O O . THR A 1 99 ? 12.085 11.398 -8.373 1.00 95.69 99 THR A O 1
ATOM 817 N N . ALA A 1 100 ? 12.992 11.385 -6.318 1.00 95.75 100 ALA A N 1
ATOM 818 C CA . ALA A 1 100 ? 13.338 9.961 -6.329 1.00 95.75 100 ALA A CA 1
ATOM 819 C C . ALA A 1 100 ? 12.138 9.055 -6.685 1.00 95.75 100 ALA A C 1
ATOM 821 O O . ALA A 1 100 ? 12.269 8.095 -7.444 1.00 95.75 100 ALA A O 1
ATOM 822 N N . PHE A 1 101 ? 10.932 9.400 -6.216 1.00 92.44 101 PHE A N 1
ATOM 823 C CA . PHE A 1 101 ? 9.699 8.701 -6.592 1.00 92.44 101 PHE A CA 1
ATOM 824 C C . PHE A 1 101 ? 9.371 8.811 -8.092 1.00 92.44 101 PHE A C 1
ATOM 826 O O . PHE A 1 101 ? 8.964 7.823 -8.704 1.00 92.44 101 PHE A O 1
ATOM 833 N N . ALA A 1 102 ? 9.562 9.987 -8.700 1.00 93.19 102 ALA A N 1
ATOM 834 C CA . ALA A 1 102 ? 9.368 10.168 -10.139 1.00 93.19 102 ALA A CA 1
ATOM 835 C C . ALA A 1 102 ? 10.383 9.348 -10.952 1.00 93.19 102 ALA A C 1
ATOM 837 O O . ALA A 1 102 ? 10.001 8.721 -11.939 1.00 93.19 102 ALA A O 1
ATOM 838 N N . LEU A 1 103 ? 11.636 9.274 -10.493 1.00 97.44 103 LEU A N 1
ATOM 839 C CA . LEU A 1 103 ? 12.664 8.430 -11.107 1.00 97.44 103 LEU A CA 1
ATOM 840 C C . LEU A 1 103 ? 12.301 6.938 -11.021 1.00 97.44 103 LEU A C 1
ATOM 842 O O . LEU A 1 103 ? 12.408 6.230 -12.020 1.00 97.44 103 LEU A O 1
ATOM 846 N N . ARG A 1 104 ? 11.764 6.463 -9.887 1.00 96.19 104 ARG A N 1
ATOM 847 C CA . ARG A 1 104 ? 11.254 5.080 -9.776 1.00 96.19 104 ARG A CA 1
ATOM 848 C C . ARG A 1 104 ? 10.119 4.796 -10.763 1.00 96.19 104 ARG A C 1
ATOM 850 O O . ARG A 1 104 ? 10.095 3.731 -11.375 1.00 96.19 10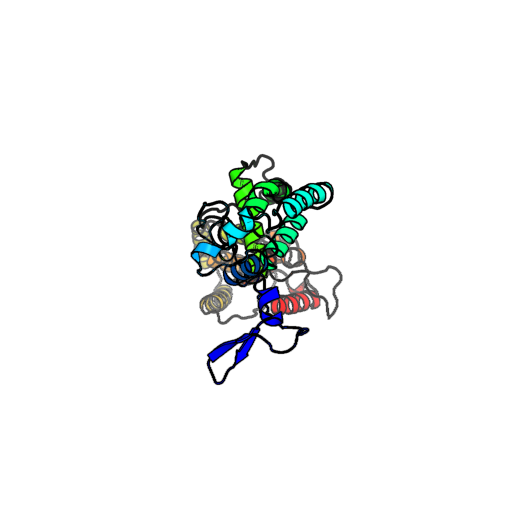4 ARG A O 1
ATOM 857 N N . ILE A 1 105 ? 9.198 5.742 -10.969 1.00 94.00 105 ILE A N 1
ATOM 858 C CA . ILE A 1 105 ? 8.139 5.608 -11.986 1.00 94.00 105 ILE A CA 1
ATOM 859 C C . ILE A 1 105 ? 8.731 5.542 -13.398 1.00 94.00 105 ILE A C 1
ATOM 861 O O . ILE A 1 105 ? 8.303 4.697 -14.185 1.00 94.00 105 ILE A O 1
ATOM 865 N N . LEU A 1 106 ? 9.696 6.408 -13.721 1.00 95.62 106 LEU A N 1
ATOM 866 C CA . LEU A 1 106 ? 10.370 6.405 -15.020 1.00 95.62 106 LEU A CA 1
ATOM 867 C C . LEU A 1 106 ? 11.039 5.052 -15.283 1.00 95.62 106 LEU A C 1
ATOM 869 O O . LEU A 1 106 ? 10.819 4.457 -16.335 1.00 95.62 106 LEU A O 1
ATOM 873 N N . PHE A 1 107 ? 11.766 4.520 -14.301 1.00 96.56 107 PHE A N 1
ATOM 874 C CA . PHE A 1 107 ? 12.415 3.216 -14.409 1.00 96.56 107 PHE A CA 1
ATOM 875 C C . PHE A 1 107 ? 11.407 2.088 -14.672 1.00 96.56 107 PHE A C 1
ATOM 877 O O . PHE A 1 107 ? 11.597 1.272 -15.570 1.00 96.56 107 PHE A O 1
ATOM 884 N N . VAL A 1 108 ? 10.272 2.091 -13.966 1.00 94.88 108 VAL A N 1
ATOM 885 C CA . VAL A 1 108 ? 9.174 1.131 -14.184 1.00 94.88 108 VAL A CA 1
ATOM 886 C C . VAL A 1 108 ? 8.570 1.253 -15.587 1.00 94.88 108 VAL A C 1
ATOM 888 O O . VAL A 1 108 ? 8.208 0.241 -16.186 1.00 94.88 108 VAL A O 1
ATOM 891 N N . ILE A 1 109 ? 8.452 2.467 -16.134 1.00 92.00 109 ILE A N 1
ATOM 892 C CA . ILE A 1 109 ? 7.980 2.684 -17.51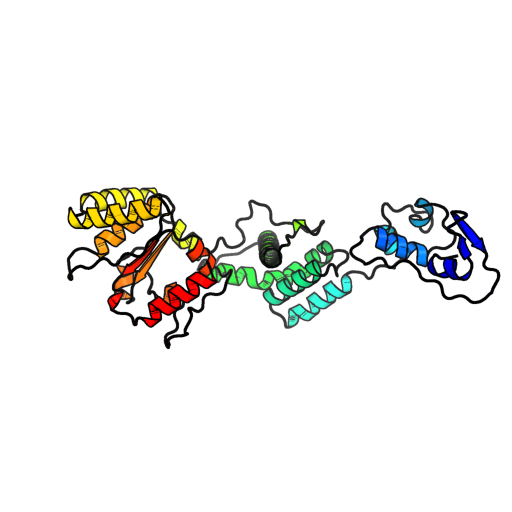2 1.00 92.00 109 ILE A CA 1
ATOM 893 C C . ILE A 1 109 ? 8.980 2.111 -18.523 1.00 92.00 109 ILE A C 1
ATOM 895 O O . ILE A 1 109 ? 8.564 1.453 -19.478 1.00 92.00 109 ILE A O 1
ATOM 899 N N . LEU A 1 110 ? 10.278 2.326 -18.310 1.00 92.44 110 LEU A N 1
ATOM 900 C CA . LEU A 1 110 ? 11.338 1.811 -19.178 1.00 92.44 110 LEU A CA 1
ATOM 901 C C . LEU A 1 110 ? 11.421 0.278 -19.144 1.00 92.44 110 LEU A C 1
ATOM 903 O O . LEU A 1 110 ? 11.566 -0.339 -20.197 1.00 92.44 110 LEU A O 1
ATOM 907 N N . LEU A 1 111 ? 11.235 -0.337 -17.969 1.00 92.06 111 LEU A N 1
ATOM 908 C CA . LEU A 1 111 ? 11.094 -1.792 -17.840 1.00 92.06 111 LEU A CA 1
ATOM 909 C C . LEU A 1 111 ? 9.872 -2.296 -18.609 1.00 92.06 111 LEU A C 1
ATOM 911 O O . LEU A 1 111 ? 9.984 -3.168 -19.461 1.00 92.06 111 LEU A O 1
ATOM 915 N N . TRP A 1 112 ? 8.703 -1.713 -18.342 1.00 85.81 112 TRP A N 1
ATOM 916 C CA . TRP A 1 112 ? 7.441 -2.159 -18.931 1.00 85.81 112 TRP A CA 1
ATOM 917 C C . TRP A 1 112 ? 7.387 -2.018 -20.457 1.00 85.81 112 TRP A C 1
ATOM 919 O O . TRP A 1 112 ? 6.718 -2.804 -21.121 1.00 85.81 112 TRP A O 1
ATOM 929 N N . SER A 1 113 ? 8.080 -1.021 -21.007 1.00 84.62 113 SER A N 1
ATOM 930 C CA . SER A 1 113 ? 8.195 -0.808 -22.454 1.00 84.62 113 SER A CA 1
ATOM 931 C C . SER A 1 113 ? 9.290 -1.646 -23.120 1.00 84.62 113 SER A C 1
ATOM 933 O O . SER A 1 113 ? 9.429 -1.560 -24.337 1.00 84.62 113 SER A O 1
ATOM 935 N N . GLU A 1 114 ? 10.053 -2.435 -22.352 1.00 83.25 114 GLU A N 1
ATOM 936 C CA . GLU A 1 114 ? 11.210 -3.206 -22.833 1.00 83.25 114 GLU A CA 1
ATOM 937 C C . GLU A 1 114 ? 12.220 -2.327 -23.603 1.00 83.25 114 GLU A C 1
ATOM 939 O O . GLU A 1 114 ? 12.842 -2.766 -24.568 1.00 83.25 114 GLU A O 1
ATOM 944 N N . SER A 1 115 ? 12.366 -1.060 -23.184 1.00 82.25 115 SER A N 1
ATOM 945 C CA . SER A 1 115 ? 13.219 -0.078 -23.875 1.00 82.25 115 SER A CA 1
ATOM 946 C C . SER A 1 115 ? 14.705 -0.256 -23.559 1.00 82.25 115 SER A C 1
ATOM 948 O O . SER A 1 115 ? 15.549 0.071 -24.386 1.00 82.25 115 SER A O 1
ATOM 950 N N . MET A 1 116 ? 15.028 -0.767 -22.368 1.00 85.44 116 MET A N 1
ATOM 951 C CA . MET A 1 116 ? 16.409 -0.982 -21.932 1.00 85.44 116 MET A CA 1
ATOM 952 C C . MET A 1 116 ? 16.903 -2.353 -22.382 1.00 85.44 116 MET A C 1
ATOM 954 O O . MET A 1 116 ? 16.249 -3.369 -22.137 1.00 85.44 116 MET A O 1
ATOM 958 N N . SER A 1 117 ? 18.102 -2.398 -22.955 1.00 81.19 117 SER A N 1
ATOM 959 C CA . SER A 1 117 ? 18.759 -3.660 -23.279 1.00 81.19 117 SER A CA 1
ATOM 960 C C . SER A 1 117 ? 19.189 -4.390 -22.002 1.00 81.19 117 SER A C 1
ATOM 962 O O . SER A 1 117 ? 18.973 -5.595 -21.879 1.00 81.19 117 SER A O 1
ATOM 964 N N . ARG A 1 118 ? 19.814 -3.689 -21.057 1.00 84.62 118 ARG A N 1
ATOM 965 C CA . ARG A 1 118 ? 20.389 -4.200 -19.806 1.00 84.62 118 ARG A CA 1
ATOM 966 C C . ARG A 1 118 ? 19.826 -3.420 -18.617 1.00 84.62 118 ARG A C 1
ATOM 968 O O . ARG A 1 118 ? 20.514 -2.564 -18.052 1.00 84.62 118 ARG A O 1
ATOM 975 N N . PRO A 1 119 ? 18.572 -3.686 -18.222 1.00 90.75 119 PRO A N 1
ATOM 976 C CA . PRO A 1 119 ? 17.951 -2.973 -17.112 1.00 90.75 119 PRO A CA 1
ATOM 977 C C . PRO A 1 119 ? 18.744 -3.105 -15.804 1.00 90.75 119 PRO A C 1
ATOM 979 O O . PRO A 1 119 ? 18.789 -2.154 -15.027 1.00 90.75 119 PRO A O 1
ATOM 982 N N . GLU A 1 120 ? 19.432 -4.231 -15.587 1.00 92.50 120 GLU A N 1
ATOM 983 C CA . GLU A 1 120 ? 20.290 -4.454 -14.421 1.00 92.50 120 GLU A CA 1
ATOM 984 C C . GLU A 1 120 ? 21.485 -3.498 -14.396 1.00 92.50 120 GLU A C 1
ATOM 986 O O . GLU A 1 120 ? 21.890 -3.024 -13.341 1.00 92.50 120 GLU A O 1
ATOM 991 N N . PHE A 1 121 ? 22.031 -3.169 -15.567 1.00 91.50 121 PHE A N 1
ATOM 992 C CA . PHE A 1 121 ? 23.151 -2.245 -15.675 1.00 91.50 121 PHE A CA 1
ATOM 993 C C . PHE A 1 121 ? 22.717 -0.812 -15.355 1.00 91.50 121 PHE A C 1
ATOM 995 O O . PHE A 1 121 ? 23.403 -0.122 -14.602 1.00 91.50 121 PHE A O 1
ATOM 1002 N N . VAL A 1 122 ? 21.569 -0.381 -15.887 1.00 93.94 122 VAL A N 1
ATOM 1003 C CA . VAL A 1 122 ? 21.003 0.944 -15.591 1.00 93.94 122 VAL A CA 1
ATOM 1004 C C . VAL A 1 122 ? 20.644 1.048 -14.110 1.00 93.94 122 VAL A C 1
ATOM 1006 O O . VAL A 1 122 ? 20.981 2.035 -13.458 1.00 93.94 122 VAL A O 1
ATOM 1009 N N . TRP A 1 123 ? 20.025 0.005 -13.551 1.00 95.88 123 TRP A N 1
ATOM 1010 C CA . TRP A 1 123 ? 19.702 -0.083 -12.130 1.00 95.88 123 TRP A CA 1
ATOM 1011 C C . TRP A 1 123 ? 20.931 0.134 -11.238 1.00 95.88 123 TRP A C 1
ATOM 1013 O O . TRP A 1 123 ? 20.936 1.051 -10.417 1.00 95.88 123 TRP A O 1
ATOM 1023 N N . GLU A 1 124 ? 21.997 -0.643 -11.445 1.00 95.12 124 GLU A N 1
ATOM 1024 C CA . GLU A 1 124 ? 23.226 -0.564 -10.642 1.00 95.12 124 GLU A CA 1
ATOM 1025 C C . GLU A 1 124 ? 23.882 0.824 -10.681 1.00 95.12 124 GLU A C 1
ATOM 1027 O O . GLU A 1 124 ? 24.530 1.245 -9.722 1.00 95.12 124 GLU A O 1
ATOM 1032 N N . LYS A 1 125 ? 23.708 1.569 -11.778 1.00 95.00 125 LYS A N 1
ATOM 1033 C CA . LYS A 1 125 ? 24.246 2.927 -11.921 1.00 95.00 125 LYS A CA 1
ATOM 1034 C C . LYS A 1 125 ? 23.357 4.005 -11.309 1.00 95.00 125 LYS A C 1
ATOM 1036 O O . LYS A 1 125 ? 23.882 5.025 -10.871 1.00 95.00 125 LYS A O 1
ATOM 1041 N N . CYS A 1 126 ? 22.044 3.796 -11.276 1.00 96.06 126 CYS A N 1
ATOM 1042 C CA . CYS A 1 126 ? 21.080 4.863 -11.003 1.00 96.06 126 CYS A CA 1
ATOM 1043 C C . CYS A 1 126 ? 20.264 4.668 -9.717 1.00 96.06 126 CYS A C 1
ATOM 1045 O O . CYS A 1 126 ? 19.537 5.583 -9.323 1.00 96.06 126 CYS A O 1
ATOM 1047 N N . TRP A 1 127 ? 20.366 3.518 -9.039 1.00 95.94 127 TRP A N 1
ATOM 1048 C CA . TRP A 1 127 ? 19.565 3.219 -7.844 1.00 95.94 127 TRP A CA 1
ATOM 1049 C C . TRP A 1 127 ? 19.708 4.270 -6.741 1.00 95.94 127 TRP A C 1
ATOM 1051 O O . TRP A 1 127 ? 18.736 4.531 -6.036 1.00 95.94 127 TRP A O 1
ATOM 1061 N N . ILE A 1 128 ? 20.877 4.912 -6.618 1.00 96.00 128 ILE A N 1
ATOM 1062 C CA . ILE A 1 128 ? 21.137 5.924 -5.585 1.00 96.00 128 ILE A CA 1
ATOM 1063 C C . ILE A 1 128 ? 20.148 7.092 -5.680 1.00 96.00 128 ILE A C 1
ATOM 1065 O O . ILE A 1 128 ? 19.593 7.522 -4.671 1.00 96.00 128 ILE A O 1
ATOM 1069 N N . TYR A 1 129 ? 19.844 7.541 -6.902 1.00 96.75 129 TYR A N 1
ATOM 1070 C CA . TYR A 1 129 ? 18.913 8.639 -7.161 1.00 96.75 129 TYR A CA 1
ATOM 1071 C C . TYR A 1 129 ? 17.478 8.206 -6.868 1.00 96.75 129 TYR A C 1
ATOM 1073 O O . TYR A 1 129 ? 16.658 8.968 -6.365 1.00 96.75 129 TYR A O 1
ATOM 1081 N N . MET A 1 130 ? 17.188 6.935 -7.135 1.00 96.44 130 MET A N 1
ATOM 1082 C CA . MET A 1 130 ? 15.918 6.294 -6.825 1.00 96.44 130 MET A CA 1
ATOM 1083 C C . MET A 1 130 ? 15.783 5.875 -5.357 1.00 96.44 130 MET A C 1
ATOM 1085 O O . MET A 1 130 ? 14.707 5.422 -4.990 1.00 96.44 130 MET A O 1
ATOM 1089 N N . ALA A 1 131 ? 16.805 5.999 -4.514 1.00 94.94 131 ALA A N 1
ATOM 1090 C CA . ALA A 1 131 ? 16.746 5.628 -3.098 1.00 94.94 131 ALA A CA 1
ATOM 1091 C C . ALA A 1 131 ? 16.820 6.835 -2.149 1.00 94.94 131 ALA A C 1
ATOM 1093 O O . ALA A 1 131 ? 16.584 6.683 -0.951 1.00 94.94 131 ALA A O 1
ATOM 1094 N N . GLU A 1 132 ? 17.111 8.026 -2.679 1.00 94.50 132 GLU A N 1
ATOM 1095 C CA . GLU A 1 132 ? 17.385 9.254 -1.920 1.00 94.50 132 GLU A CA 1
ATOM 1096 C C . GLU A 1 132 ? 16.298 9.581 -0.876 1.00 94.50 132 GLU A C 1
ATOM 1098 O O . GLU A 1 132 ? 16.606 9.874 0.280 1.00 94.50 132 GLU A O 1
ATOM 1103 N N . ASP A 1 133 ? 15.019 9.406 -1.223 1.00 93.56 133 ASP A N 1
ATOM 1104 C CA . ASP A 1 133 ? 13.897 9.747 -0.342 1.00 93.56 133 ASP A CA 1
ATOM 1105 C C . ASP A 1 133 ? 13.536 8.661 0.694 1.00 93.56 133 ASP A C 1
ATOM 1107 O O . ASP A 1 133 ? 12.746 8.914 1.613 1.00 93.56 133 ASP A O 1
ATOM 1111 N N . ILE A 1 134 ? 14.094 7.452 0.579 1.00 89.69 134 ILE A N 1
ATOM 1112 C CA . ILE A 1 134 ? 13.675 6.274 1.358 1.00 89.69 134 ILE A CA 1
ATOM 1113 C C . ILE A 1 134 ? 14.009 6.441 2.839 1.00 89.69 134 ILE A C 1
ATOM 1115 O O . ILE A 1 134 ? 13.144 6.252 3.700 1.00 89.69 134 ILE A O 1
ATOM 1119 N N . GLN A 1 135 ? 15.238 6.858 3.152 1.00 87.38 135 GLN A N 1
ATOM 1120 C CA . GLN A 1 135 ? 15.683 7.063 4.531 1.00 87.38 135 GLN A CA 1
ATOM 1121 C C . GLN A 1 135 ? 14.783 8.061 5.267 1.00 87.38 135 GLN A C 1
ATOM 1123 O O . GLN A 1 135 ? 14.373 7.827 6.410 1.00 87.38 135 GLN A O 1
ATOM 1128 N N . TYR A 1 136 ? 14.481 9.183 4.610 1.00 86.94 136 TYR A N 1
ATOM 1129 C CA . TYR A 1 136 ? 13.627 10.231 5.154 1.00 86.94 136 TYR A CA 1
ATOM 1130 C C . TYR A 1 136 ? 12.198 9.724 5.370 1.00 86.94 136 TYR A C 1
ATOM 1132 O O . TYR A 1 136 ? 11.630 9.909 6.453 1.00 86.94 136 TYR A O 1
ATOM 1140 N N . LYS A 1 137 ? 11.632 9.028 4.374 1.00 83.12 137 LYS A N 1
ATOM 1141 C CA . LYS A 1 137 ? 10.301 8.417 4.474 1.00 83.12 137 LYS A CA 1
ATOM 1142 C C . LYS A 1 137 ? 10.205 7.460 5.653 1.00 83.12 137 LYS A C 1
ATOM 1144 O O . LYS A 1 137 ? 9.259 7.573 6.430 1.00 83.12 137 LYS A O 1
ATOM 1149 N N . LEU A 1 138 ? 11.180 6.568 5.823 1.00 74.06 138 LEU A N 1
ATOM 1150 C CA . LEU A 1 138 ? 11.168 5.585 6.904 1.00 74.06 138 LEU A CA 1
ATOM 1151 C C . LEU A 1 138 ? 11.386 6.230 8.277 1.00 74.06 138 LEU A C 1
ATOM 1153 O O . LEU A 1 138 ? 10.666 5.888 9.208 1.00 74.06 138 LEU A O 1
ATOM 1157 N N . ARG A 1 139 ? 12.254 7.242 8.419 1.00 80.69 139 ARG A N 1
ATOM 1158 C CA . ARG A 1 139 ? 12.368 8.018 9.677 1.00 80.69 139 ARG A CA 1
ATOM 1159 C C . ARG A 1 139 ? 11.044 8.656 10.082 1.00 80.69 139 ARG A C 1
ATOM 1161 O O . ARG A 1 139 ? 10.628 8.553 11.236 1.00 80.69 139 ARG A O 1
ATOM 1168 N N . LYS A 1 140 ? 10.369 9.302 9.126 1.00 75.75 140 LYS A N 1
ATOM 1169 C CA . LYS A 1 140 ? 9.057 9.925 9.344 1.00 75.75 140 LYS A CA 1
ATOM 1170 C C . LYS A 1 140 ? 7.990 8.875 9.662 1.00 75.75 140 LYS A C 1
ATOM 1172 O O . LYS A 1 140 ? 7.126 9.110 10.506 1.00 75.75 140 LYS A O 1
ATOM 1177 N N . MET A 1 141 ? 8.066 7.716 9.012 1.00 64.06 141 MET A N 1
ATOM 1178 C CA . MET A 1 141 ? 7.143 6.605 9.213 1.00 64.06 141 MET A CA 1
ATOM 1179 C C . MET A 1 141 ? 7.338 5.911 10.563 1.00 64.06 141 MET A C 1
ATOM 1181 O O . MET A 1 141 ? 6.341 5.628 11.209 1.00 64.06 141 MET A O 1
ATOM 1185 N N . TYR A 1 142 ? 8.561 5.688 11.032 1.00 61.25 142 TYR A N 1
ATOM 1186 C CA . TYR A 1 142 ? 8.826 5.046 12.326 1.00 61.25 142 TYR A CA 1
ATOM 1187 C C . TYR A 1 142 ? 8.855 6.025 13.505 1.00 61.25 142 TYR A C 1
ATOM 1189 O O . TYR A 1 142 ? 9.034 5.601 14.640 1.00 61.25 142 TYR A O 1
ATOM 1197 N N . GLN A 1 143 ? 8.704 7.334 13.255 1.00 70.12 143 GLN A N 1
ATOM 1198 C CA . GLN A 1 143 ? 8.886 8.390 14.264 1.00 70.12 143 GLN A CA 1
ATOM 1199 C C . GLN A 1 143 ? 10.224 8.264 15.018 1.00 70.12 143 GLN A C 1
ATOM 1201 O O . GLN A 1 143 ? 10.338 8.650 16.177 1.00 70.12 143 GLN A O 1
ATOM 1206 N N . HIS A 1 144 ? 11.252 7.742 14.342 1.00 71.75 144 HIS A N 1
ATOM 1207 C CA . HIS A 1 144 ? 12.563 7.467 14.917 1.00 71.75 144 HIS A CA 1
ATOM 1208 C C . HIS A 1 144 ? 13.642 8.236 14.136 1.00 71.75 144 HIS A C 1
ATOM 1210 O O . HIS A 1 144 ? 14.177 7.725 13.146 1.00 71.75 144 HIS A O 1
ATOM 1216 N N . PRO A 1 145 ? 13.982 9.476 14.544 1.00 72.75 145 PRO A N 1
ATOM 1217 C CA . PRO A 1 145 ? 14.926 10.326 13.812 1.00 72.75 145 PRO A CA 1
ATOM 1218 C C . PRO A 1 145 ? 16.326 9.718 13.668 1.00 72.75 145 PRO A C 1
ATOM 1220 O O . PRO A 1 145 ? 16.994 9.961 12.668 1.00 72.75 145 PRO A O 1
ATOM 1223 N N . GLY A 1 146 ? 16.749 8.898 14.637 1.00 76.75 146 GLY A N 1
ATOM 1224 C CA . GLY A 1 146 ? 18.045 8.212 14.634 1.00 76.75 146 GLY A CA 1
ATOM 1225 C C . GLY A 1 146 ? 18.097 6.940 13.783 1.00 76.75 146 GLY A C 1
ATOM 1226 O O . GLY A 1 146 ? 19.100 6.242 13.818 1.00 76.75 146 GLY A O 1
ATOM 1227 N N . PHE A 1 147 ? 17.027 6.594 13.055 1.00 74.56 147 PHE A N 1
ATOM 1228 C CA . PHE A 1 147 ? 17.031 5.419 12.181 1.00 74.56 147 PHE A CA 1
ATOM 1229 C C . PHE A 1 147 ? 17.978 5.684 11.007 1.00 74.56 147 PHE A C 1
ATOM 1231 O O . PHE A 1 147 ? 17.875 6.722 10.352 1.00 74.56 147 PHE A O 1
ATOM 1238 N N . VAL A 1 148 ? 18.919 4.783 10.752 1.00 81.81 148 VAL A N 1
ATOM 1239 C CA . VAL A 1 148 ? 19.895 4.888 9.662 1.00 81.81 148 VAL A CA 1
ATOM 1240 C C . VAL A 1 148 ? 19.930 3.543 8.962 1.00 81.81 148 VAL A C 1
ATOM 1242 O O . VAL A 1 148 ? 19.979 2.511 9.625 1.00 81.81 148 VAL A O 1
ATOM 1245 N N . MET A 1 149 ? 19.877 3.584 7.641 1.00 79.31 149 MET A N 1
ATOM 1246 C CA . MET A 1 149 ? 20.029 2.436 6.772 1.00 79.31 149 MET A CA 1
ATOM 1247 C C . MET A 1 149 ? 21.399 2.484 6.118 1.00 79.31 149 MET A C 1
ATOM 1249 O O . MET A 1 149 ? 21.899 3.563 5.789 1.00 79.31 149 MET A O 1
ATOM 1253 N N . ASP A 1 150 ? 21.994 1.317 5.923 1.00 87.00 150 ASP A N 1
ATOM 1254 C CA . ASP A 1 150 ? 23.155 1.190 5.052 1.00 87.00 150 ASP A CA 1
ATOM 1255 C C . ASP A 1 150 ? 22.739 1.182 3.565 1.00 87.00 150 ASP A C 1
ATOM 1257 O O . ASP A 1 150 ? 21.555 1.174 3.208 1.00 87.00 150 ASP A O 1
ATOM 1261 N N . ASN A 1 151 ? 23.733 1.215 2.676 1.00 87.00 151 ASN A N 1
ATOM 1262 C CA . ASN A 1 151 ? 23.492 1.239 1.234 1.00 87.00 151 ASN A CA 1
ATOM 1263 C C . ASN A 1 151 ? 22.810 -0.036 0.724 1.00 87.00 151 ASN A C 1
ATOM 1265 O O . ASN A 1 151 ? 22.014 0.052 -0.204 1.00 87.00 151 ASN A O 1
ATOM 1269 N N . GLU A 1 152 ? 23.085 -1.200 1.316 1.00 86.50 152 GLU A N 1
ATOM 1270 C CA . GLU A 1 152 ? 22.465 -2.466 0.911 1.00 86.50 152 GLU A CA 1
ATOM 1271 C C . GLU A 1 152 ? 20.970 -2.462 1.257 1.00 86.50 152 GLU A C 1
ATOM 1273 O O . GLU A 1 152 ? 20.117 -2.806 0.437 1.00 86.50 152 GLU A O 1
ATOM 1278 N N . GLN A 1 153 ? 20.631 -1.965 2.443 1.00 83.81 153 GLN A N 1
ATOM 1279 C CA . GLN A 1 153 ? 19.263 -1.782 2.897 1.00 83.81 153 GLN A CA 1
ATOM 1280 C C . GLN A 1 153 ? 18.509 -0.761 2.037 1.00 83.81 153 GLN A C 1
ATOM 1282 O O . GLN A 1 153 ? 17.362 -1.015 1.666 1.00 83.81 153 GLN A O 1
ATOM 1287 N N . LEU A 1 154 ? 19.129 0.375 1.694 1.00 89.25 154 LEU A N 1
ATOM 1288 C CA . LEU A 1 154 ? 18.533 1.375 0.796 1.00 89.25 154 LEU A CA 1
ATOM 1289 C C . LEU A 1 154 ? 18.317 0.813 -0.611 1.00 89.25 154 LEU A C 1
ATOM 1291 O O . LEU A 1 154 ? 17.253 1.013 -1.196 1.00 89.25 154 LEU A O 1
ATOM 1295 N N . HIS A 1 155 ? 19.293 0.067 -1.124 1.00 90.38 155 HIS A N 1
ATOM 1296 C CA . HIS A 1 155 ? 19.222 -0.603 -2.414 1.00 90.38 155 HIS A CA 1
ATOM 1297 C C . HIS A 1 155 ? 18.053 -1.603 -2.465 1.00 90.38 155 HIS A C 1
ATOM 1299 O O . HIS A 1 155 ? 17.215 -1.541 -3.368 1.00 90.38 155 HIS A O 1
ATOM 1305 N N . MET A 1 156 ? 17.922 -2.475 -1.457 1.00 87.75 156 MET A N 1
ATOM 1306 C CA . MET A 1 156 ? 16.799 -3.420 -1.362 1.00 87.75 156 MET A CA 1
ATOM 1307 C C . MET A 1 156 ? 15.446 -2.717 -1.190 1.00 87.75 156 MET A C 1
ATOM 1309 O O . MET A 1 156 ? 14.450 -3.129 -1.789 1.00 87.75 156 MET A O 1
ATOM 1313 N N . ALA A 1 157 ? 15.398 -1.640 -0.403 1.00 84.88 157 ALA A N 1
ATOM 1314 C CA . ALA A 1 157 ? 14.179 -0.864 -0.218 1.00 84.88 157 ALA A CA 1
ATOM 1315 C C . ALA A 1 157 ? 13.767 -0.102 -1.487 1.00 84.88 157 ALA A C 1
ATOM 1317 O O . ALA A 1 157 ? 12.584 0.078 -1.750 1.00 84.88 157 ALA A O 1
ATOM 1318 N N . ALA A 1 158 ? 14.701 0.320 -2.331 1.00 91.88 158 ALA A N 1
ATOM 1319 C CA . ALA A 1 158 ? 14.343 0.906 -3.616 1.00 91.88 158 ALA A CA 1
ATOM 1320 C C . ALA A 1 158 ? 13.789 -0.161 -4.584 1.00 91.88 158 ALA A C 1
ATOM 1322 O O . ALA A 1 158 ? 12.767 0.079 -5.236 1.00 91.88 158 ALA A O 1
ATOM 1323 N N . LEU A 1 159 ? 14.378 -1.366 -4.603 1.00 92.19 159 LEU A N 1
ATOM 1324 C CA . LEU A 1 159 ? 13.892 -2.492 -5.414 1.00 92.19 159 LEU A CA 1
ATOM 1325 C C . LEU A 1 159 ? 12.470 -2.915 -5.062 1.00 92.19 159 LEU A C 1
ATOM 1327 O O . LEU A 1 159 ? 11.657 -3.104 -5.964 1.00 92.19 159 LEU A O 1
ATOM 1331 N N . ALA A 1 160 ? 12.126 -3.046 -3.780 1.00 85.94 160 ALA A N 1
ATOM 1332 C CA . ALA A 1 160 ? 10.759 -3.434 -3.447 1.00 85.94 160 ALA A CA 1
ATOM 1333 C C . ALA A 1 160 ? 9.728 -2.305 -3.730 1.00 85.94 160 ALA A C 1
ATOM 1335 O O . ALA A 1 160 ? 8.552 -2.605 -3.936 1.00 85.94 160 ALA A O 1
ATOM 1336 N N . GLU A 1 161 ? 10.123 -1.020 -3.822 1.00 88.12 161 GLU A N 1
ATOM 1337 C CA . GLU A 1 161 ? 9.202 0.072 -4.195 1.00 88.12 161 GLU A CA 1
ATOM 1338 C C . GLU A 1 161 ? 8.901 -0.043 -5.693 1.00 88.12 161 GLU A C 1
ATOM 1340 O O . GLU A 1 161 ? 7.749 0.091 -6.108 1.00 88.12 161 GLU A O 1
ATOM 1345 N N . ILE A 1 162 ? 9.920 -0.379 -6.488 1.00 92.12 162 ILE A N 1
ATOM 1346 C CA . ILE A 1 162 ? 9.786 -0.717 -7.908 1.00 92.12 162 ILE A CA 1
ATOM 1347 C C . ILE A 1 162 ? 8.923 -1.970 -8.094 1.00 92.12 162 ILE A C 1
ATOM 1349 O O . ILE A 1 162 ? 8.012 -1.950 -8.920 1.00 92.12 162 ILE A O 1
ATOM 1353 N N . GLU A 1 163 ? 9.133 -3.020 -7.295 1.00 89.50 163 GLU A N 1
ATOM 1354 C CA . GLU A 1 163 ? 8.322 -4.244 -7.325 1.00 89.50 163 GLU A CA 1
ATOM 1355 C C . GLU A 1 163 ? 6.838 -3.931 -7.083 1.00 89.50 163 GLU A C 1
ATOM 1357 O O . GLU A 1 163 ? 5.974 -4.381 -7.833 1.00 89.50 163 GLU A O 1
ATOM 1362 N N . MET A 1 164 ? 6.510 -3.096 -6.089 1.00 82.88 164 MET A N 1
ATOM 1363 C CA . MET A 1 164 ? 5.127 -2.655 -5.858 1.00 82.88 164 MET A CA 1
ATOM 1364 C C . MET A 1 164 ? 4.551 -1.865 -7.042 1.00 82.88 164 MET A C 1
ATOM 1366 O O . MET A 1 164 ? 3.374 -2.019 -7.380 1.00 82.88 164 MET A O 1
ATOM 1370 N N . LEU A 1 165 ? 5.350 -0.995 -7.666 1.00 84.94 165 LEU A N 1
ATOM 1371 C CA . LEU A 1 165 ? 4.924 -0.213 -8.829 1.00 84.94 165 LEU A CA 1
ATOM 1372 C C . LEU A 1 165 ? 4.681 -1.097 -10.063 1.00 84.94 165 LEU A C 1
ATOM 1374 O O . LEU A 1 165 ? 3.729 -0.840 -10.804 1.00 84.94 165 LEU A O 1
ATOM 1378 N N . LEU A 1 166 ? 5.486 -2.143 -10.263 1.00 83.31 166 LEU A N 1
ATOM 1379 C CA . LEU A 1 166 ? 5.299 -3.137 -11.323 1.00 83.31 166 LEU A CA 1
ATOM 1380 C C . LEU A 1 166 ? 4.051 -3.993 -11.091 1.00 83.31 166 LEU A C 1
ATOM 1382 O O . LEU A 1 166 ? 3.271 -4.181 -12.027 1.00 83.31 166 LEU A O 1
ATOM 1386 N N . HIS A 1 167 ? 3.795 -4.421 -9.850 1.00 79.06 167 HIS A N 1
ATOM 1387 C CA . HIS A 1 167 ? 2.604 -5.209 -9.513 1.00 79.06 167 HIS A CA 1
ATOM 1388 C C . HIS A 1 167 ? 1.304 -4.475 -9.859 1.00 79.06 167 HIS A C 1
ATOM 1390 O O . HIS A 1 167 ? 0.363 -5.088 -10.361 1.00 79.06 167 HIS A O 1
ATOM 1396 N N . ARG A 1 168 ? 1.258 -3.145 -9.683 1.00 73.75 168 ARG A N 1
ATOM 1397 C CA . ARG A 1 168 ? 0.112 -2.313 -10.110 1.00 73.75 168 ARG A CA 1
ATOM 1398 C C . ARG A 1 168 ? -0.157 -2.374 -11.617 1.00 73.75 168 ARG A C 1
ATOM 1400 O O . ARG A 1 168 ? -1.248 -2.021 -12.049 1.00 73.75 168 ARG A O 1
ATOM 1407 N N . ARG A 1 169 ? 0.830 -2.791 -12.410 1.00 73.06 169 ARG A N 1
ATOM 1408 C CA . ARG A 1 169 ? 0.751 -2.983 -13.865 1.00 73.06 169 ARG A CA 1
ATOM 1409 C C . ARG A 1 169 ? 0.711 -4.464 -14.266 1.00 73.06 169 ARG A C 1
ATOM 1411 O O . ARG A 1 169 ? 0.874 -4.769 -15.443 1.00 73.06 169 ARG A O 1
ATOM 1418 N N . GLY A 1 170 ? 0.511 -5.376 -13.309 1.00 73.25 170 GLY A N 1
ATOM 1419 C CA . GLY A 1 170 ? 0.442 -6.819 -13.555 1.00 73.25 170 GLY A CA 1
ATOM 1420 C C . GLY A 1 170 ? 1.777 -7.464 -13.943 1.00 73.25 170 GLY A C 1
ATOM 1421 O O . GLY A 1 170 ? 1.772 -8.485 -14.623 1.00 73.25 170 GLY A O 1
ATOM 1422 N N . LYS A 1 171 ? 2.907 -6.858 -13.556 1.00 84.06 171 LYS A N 1
ATOM 1423 C CA . LYS A 1 171 ? 4.271 -7.353 -13.806 1.00 84.06 171 LYS A CA 1
ATOM 1424 C C . LYS A 1 171 ? 5.053 -7.480 -12.493 1.00 84.06 171 LYS A C 1
ATOM 1426 O O . LYS A 1 171 ? 4.676 -6.877 -11.494 1.00 84.06 171 LYS A O 1
ATOM 1431 N N . SER A 1 172 ? 6.158 -8.213 -12.509 1.00 87.75 172 SER A N 1
ATOM 1432 C CA . SER A 1 172 ? 7.130 -8.348 -11.412 1.00 87.75 172 SER A CA 1
ATOM 1433 C C . SER A 1 172 ? 8.548 -8.126 -11.943 1.00 87.75 172 SER A C 1
ATOM 1435 O O . SER A 1 172 ? 8.802 -8.341 -13.126 1.00 87.75 172 SER A O 1
ATOM 1437 N N . LEU A 1 173 ? 9.506 -7.745 -11.090 1.00 89.31 173 LEU A N 1
ATOM 1438 C CA . LEU A 1 173 ? 10.936 -7.747 -11.434 1.00 89.31 173 LEU A CA 1
ATOM 1439 C C . LEU A 1 173 ? 11.402 -9.124 -11.928 1.00 89.31 173 LEU A C 1
ATOM 1441 O O . LEU A 1 173 ? 12.307 -9.202 -12.757 1.00 89.31 173 LEU A O 1
ATOM 1445 N N . ARG A 1 174 ? 10.731 -10.204 -11.500 1.00 87.94 174 ARG A N 1
ATOM 1446 C CA . ARG A 1 174 ? 10.972 -11.574 -11.986 1.00 87.94 174 ARG A CA 1
ATOM 1447 C C . ARG A 1 174 ? 10.706 -11.748 -13.483 1.00 87.94 174 ARG A C 1
ATOM 1449 O O . ARG A 1 174 ? 11.254 -12.673 -14.075 1.00 87.94 174 ARG A O 1
ATOM 1456 N N . ASP A 1 175 ? 9.905 -10.873 -14.089 1.00 84.56 175 ASP A N 1
ATOM 1457 C CA . ASP A 1 175 ? 9.626 -10.887 -15.529 1.00 84.56 175 ASP A CA 1
ATOM 1458 C C . ASP A 1 175 ? 10.773 -10.288 -16.363 1.00 84.56 175 ASP A C 1
ATOM 1460 O O . ASP A 1 175 ? 10.755 -10.411 -17.586 1.00 84.56 175 ASP A O 1
ATOM 1464 N N . TYR A 1 176 ? 11.771 -9.658 -15.726 1.00 86.88 176 TYR A N 1
ATOM 1465 C CA . TYR A 1 176 ? 12.881 -8.963 -16.391 1.00 86.88 176 TYR A CA 1
ATOM 1466 C C . TYR A 1 176 ? 14.259 -9.519 -15.979 1.00 86.88 176 TYR A C 1
ATOM 1468 O O . TYR A 1 176 ? 15.100 -8.767 -15.482 1.00 86.88 176 TYR A O 1
ATOM 1476 N N . PRO A 1 177 ? 14.547 -10.824 -16.149 1.00 83.19 177 PRO A N 1
ATOM 1477 C CA . PRO A 1 177 ? 15.880 -11.351 -15.861 1.00 83.19 177 PRO A CA 1
ATOM 1478 C C . PRO A 1 177 ? 16.937 -10.652 -16.744 1.00 83.19 177 PRO A C 1
ATOM 1480 O O . PRO A 1 177 ? 16.704 -10.502 -17.946 1.00 83.19 177 PRO A O 1
ATOM 1483 N N . PRO A 1 178 ? 18.099 -10.237 -16.198 1.00 85.94 178 PRO A N 1
ATOM 1484 C CA . PRO A 1 178 ? 18.689 -10.631 -14.912 1.00 85.94 178 PRO A CA 1
ATOM 1485 C C . PRO A 1 178 ? 18.481 -9.628 -13.753 1.00 85.94 178 PRO A C 1
ATOM 1487 O O . PRO A 1 178 ? 19.323 -9.563 -12.859 1.00 85.94 178 PRO A O 1
ATOM 1490 N N . MET A 1 179 ? 17.401 -8.837 -13.743 1.00 92.06 179 MET A N 1
ATOM 1491 C CA . MET A 1 179 ? 17.154 -7.860 -12.674 1.00 92.06 179 MET A CA 1
ATOM 1492 C C . MET A 1 179 ? 17.177 -8.488 -11.270 1.00 92.06 179 MET A C 1
ATOM 1494 O O . MET A 1 179 ? 16.576 -9.550 -11.057 1.00 92.06 179 MET A O 1
ATOM 1498 N N . PRO A 1 180 ? 17.802 -7.819 -10.281 1.00 90.81 180 PRO A N 1
ATOM 1499 C CA . PRO A 1 180 ? 17.724 -8.254 -8.897 1.00 90.81 180 PRO A CA 1
ATOM 1500 C C . PRO A 1 180 ? 16.281 -8.153 -8.394 1.00 90.81 180 PRO A C 1
ATOM 1502 O O . PRO A 1 180 ? 15.564 -7.191 -8.669 1.00 90.81 180 PRO A O 1
ATOM 1505 N N . CYS A 1 181 ? 15.859 -9.157 -7.631 1.00 83.75 181 CYS A N 1
ATOM 1506 C CA . CYS A 1 181 ? 14.564 -9.174 -6.963 1.00 83.75 181 CYS A CA 1
ATOM 1507 C C . CYS A 1 181 ? 14.767 -8.983 -5.457 1.00 83.75 181 CYS A C 1
ATOM 1509 O O . CYS A 1 181 ? 15.719 -9.542 -4.906 1.00 83.75 181 CYS A O 1
ATOM 1511 N N . PRO A 1 182 ? 13.872 -8.261 -4.765 1.00 75.19 182 PRO A N 1
ATOM 1512 C CA . PRO A 1 182 ? 13.897 -8.218 -3.309 1.00 75.19 182 PRO A CA 1
ATOM 1513 C C . PRO A 1 182 ? 13.702 -9.637 -2.750 1.00 75.19 182 PRO A C 1
ATOM 1515 O O . PRO A 1 182 ? 12.778 -10.356 -3.143 1.00 75.19 182 PRO A O 1
ATOM 1518 N N . THR A 1 183 ? 14.601 -10.073 -1.866 1.00 63.00 183 THR A N 1
ATOM 1519 C CA . THR A 1 183 ? 14.526 -11.395 -1.231 1.00 63.00 183 THR A CA 1
ATOM 1520 C C . THR A 1 183 ? 13.227 -11.501 -0.429 1.00 63.00 183 THR A C 1
ATOM 1522 O O . THR A 1 183 ? 12.851 -10.566 0.269 1.00 63.00 183 THR A O 1
ATOM 1525 N N . SER A 1 184 ? 12.548 -12.651 -0.458 1.00 49.44 184 SER A N 1
ATOM 1526 C CA . SER A 1 184 ? 11.266 -12.875 0.241 1.00 49.44 184 SER A CA 1
ATOM 1527 C C . SER A 1 184 ? 11.297 -12.568 1.751 1.00 49.44 184 SER A C 1
ATOM 1529 O O . SER A 1 184 ? 10.248 -12.452 2.375 1.00 49.44 184 SER A O 1
ATOM 1531 N N . SER A 1 185 ? 12.491 -12.466 2.343 1.00 44.28 185 SER A N 1
ATOM 1532 C CA . SER A 1 185 ? 12.747 -12.167 3.753 1.00 44.28 185 SER A CA 1
ATOM 1533 C C . SER A 1 185 ? 13.091 -10.701 4.048 1.00 44.28 185 SER A C 1
ATOM 1535 O O . SER A 1 185 ? 13.277 -10.359 5.213 1.00 44.28 185 SER A O 1
ATOM 1537 N N . SER A 1 186 ? 13.219 -9.825 3.045 1.00 43.41 186 SER A N 1
ATOM 1538 C CA . SER A 1 186 ? 13.563 -8.420 3.278 1.00 43.41 186 SER A CA 1
ATOM 1539 C C . SER A 1 186 ? 12.313 -7.613 3.636 1.00 43.41 186 SER A C 1
ATOM 1541 O O . SER A 1 186 ? 11.673 -7.003 2.783 1.00 43.41 186 SER A O 1
ATOM 1543 N N . THR A 1 187 ? 12.007 -7.575 4.929 1.00 49.25 187 THR A N 1
ATOM 1544 C CA . THR A 1 187 ? 11.046 -6.705 5.639 1.00 49.25 187 THR A CA 1
ATOM 1545 C C . THR A 1 187 ? 11.355 -5.197 5.534 1.00 49.25 187 THR A C 1
ATOM 1547 O O . THR A 1 187 ? 10.987 -4.418 6.410 1.00 49.25 187 THR A O 1
ATOM 1550 N N . LEU A 1 188 ? 12.073 -4.753 4.498 1.00 46.97 188 LEU A N 1
ATOM 1551 C CA . LEU A 1 188 ? 12.625 -3.394 4.403 1.00 46.97 188 LEU A CA 1
ATOM 1552 C C . LEU A 1 188 ? 11.750 -2.405 3.633 1.00 46.97 188 LEU A C 1
ATOM 1554 O O . LEU A 1 188 ? 12.077 -1.220 3.578 1.00 46.97 188 LEU A O 1
ATOM 1558 N N . LEU A 1 189 ? 10.615 -2.853 3.098 1.00 50.22 189 LEU A N 1
ATOM 1559 C CA . LEU A 1 189 ? 9.567 -1.956 2.636 1.00 50.22 189 LEU A CA 1
ATOM 1560 C C . LEU A 1 189 ? 8.249 -2.230 3.313 1.00 50.22 189 LEU A C 1
ATOM 1562 O O . LEU A 1 189 ? 7.963 -3.373 3.663 1.00 50.22 189 LEU A O 1
ATOM 1566 N N . PRO A 1 190 ? 7.480 -1.158 3.546 1.00 49.81 190 PRO A N 1
ATOM 1567 C CA . PRO A 1 190 ? 6.567 -1.114 4.653 1.00 49.81 190 PRO A CA 1
ATOM 1568 C C . PRO A 1 190 ? 5.459 -2.116 4.386 1.00 49.81 190 PRO A C 1
ATOM 1570 O O . PRO A 1 190 ? 4.591 -1.897 3.536 1.00 49.81 190 PRO A O 1
ATOM 1573 N N . GLU A 1 191 ? 5.431 -3.178 5.192 1.00 58.00 191 GLU A N 1
ATOM 1574 C CA . GLU A 1 191 ? 4.151 -3.658 5.681 1.00 58.00 191 GLU A CA 1
ATOM 1575 C C . GLU A 1 191 ? 3.351 -2.405 6.019 1.00 58.00 191 GLU A C 1
ATOM 1577 O O . GLU A 1 191 ? 3.812 -1.540 6.763 1.00 58.00 191 GLU A O 1
ATOM 1582 N N . ASN A 1 192 ? 2.225 -2.236 5.335 1.00 69.62 192 ASN A N 1
ATOM 1583 C CA . ASN A 1 192 ? 1.349 -1.091 5.478 1.00 69.62 192 ASN A CA 1
ATOM 1584 C C . ASN A 1 192 ? 1.277 -0.683 6.959 1.00 69.62 192 ASN A C 1
ATOM 1586 O O . ASN A 1 192 ? 0.674 -1.409 7.743 1.00 69.62 192 ASN A O 1
ATOM 1590 N N . ARG A 1 193 ? 1.915 0.437 7.346 1.00 69.00 193 ARG A N 1
ATOM 1591 C CA . ARG A 1 193 ? 2.043 0.836 8.760 1.00 69.00 193 ARG A CA 1
ATOM 1592 C C . ARG A 1 193 ? 0.688 0.839 9.458 1.00 69.00 193 ARG A C 1
ATOM 1594 O O . ARG A 1 193 ? 0.600 0.474 10.617 1.00 69.00 193 ARG A O 1
ATOM 1601 N N . LEU A 1 194 ? -0.373 1.214 8.743 1.00 78.44 194 LEU A N 1
ATOM 1602 C CA . LEU A 1 194 ? -1.727 1.214 9.289 1.00 78.44 194 LEU A CA 1
ATOM 1603 C C . LEU A 1 194 ? -2.207 -0.201 9.638 1.00 78.44 194 LEU A C 1
ATOM 1605 O O . LEU A 1 194 ? -2.919 -0.369 10.614 1.00 78.44 194 LEU A O 1
ATOM 1609 N N . VAL A 1 195 ? -1.814 -1.210 8.859 1.00 82.56 195 VAL A N 1
ATOM 1610 C CA . VAL A 1 195 ? -2.053 -2.630 9.156 1.00 82.56 195 VAL A CA 1
ATOM 1611 C C . VAL A 1 195 ? -1.158 -3.102 10.299 1.00 82.56 195 VAL A C 1
ATOM 1613 O O . VAL A 1 195 ? -1.663 -3.747 11.207 1.00 82.56 195 VAL A O 1
ATOM 1616 N N . GLN A 1 196 ? 0.132 -2.749 10.307 1.00 78.12 196 GLN A N 1
ATOM 1617 C CA . GLN A 1 196 ? 1.026 -3.098 11.419 1.00 78.12 196 GLN A CA 1
ATOM 1618 C C . GLN A 1 196 ? 0.536 -2.522 12.752 1.00 78.12 196 GLN A C 1
ATOM 1620 O O . GLN A 1 196 ? 0.475 -3.242 13.742 1.00 78.12 196 GLN A O 1
ATOM 1625 N N . GLU A 1 197 ? 0.119 -1.253 12.772 1.00 76.38 197 GLU A N 1
ATOM 1626 C CA . GLU A 1 197 ? -0.433 -0.581 13.956 1.00 76.38 197 GLU A CA 1
ATOM 1627 C C . GLU A 1 197 ? -1.653 -1.311 14.531 1.00 76.38 197 GLU A C 1
ATOM 1629 O O . GLU A 1 197 ? -1.856 -1.288 15.743 1.00 76.38 197 GLU A O 1
ATOM 1634 N N . GLU A 1 198 ? -2.453 -1.961 13.682 1.00 85.75 198 GLU A N 1
ATOM 1635 C CA . GLU A 1 198 ? -3.622 -2.733 14.112 1.00 85.75 198 GLU A CA 1
ATOM 1636 C C . GLU A 1 198 ? -3.298 -4.205 14.420 1.00 85.75 198 GLU A C 1
ATOM 1638 O O . GLU A 1 198 ? -4.087 -4.867 15.088 1.00 85.75 198 GLU A O 1
ATOM 1643 N N . LEU A 1 199 ? -2.144 -4.722 13.981 1.00 84.06 199 LEU A N 1
ATOM 1644 C CA . LEU A 1 199 ? -1.688 -6.094 14.248 1.00 84.06 199 LEU A CA 1
ATOM 1645 C C . LEU A 1 199 ? -0.676 -6.201 15.400 1.00 84.06 199 LEU A C 1
ATOM 1647 O O . LEU A 1 199 ? -0.460 -7.299 15.905 1.00 84.06 199 LEU A O 1
ATOM 1651 N N . GLN A 1 200 ? -0.073 -5.090 15.832 1.00 81.94 200 GLN A N 1
ATOM 1652 C CA . GLN A 1 200 ? 0.951 -5.056 16.890 1.00 81.94 200 GLN A CA 1
ATOM 1653 C C . GLN A 1 200 ? 0.404 -5.278 18.310 1.00 81.94 200 GLN A C 1
ATOM 1655 O O . GLN A 1 200 ? 1.180 -5.304 19.263 1.00 81.94 200 GLN A O 1
ATOM 1660 N N . TYR A 1 201 ? -0.918 -5.371 18.480 1.00 81.56 201 TYR A N 1
ATOM 1661 C CA . TYR A 1 201 ? -1.515 -5.628 19.788 1.00 81.56 201 TYR A CA 1
ATOM 1662 C C . TYR A 1 201 ? -1.060 -6.990 20.326 1.00 81.56 201 TYR A C 1
ATOM 1664 O O . TYR A 1 201 ? -1.082 -7.992 19.609 1.00 81.56 201 TYR A O 1
ATOM 1672 N N . ASP A 1 202 ? -0.686 -7.033 21.606 1.00 84.31 202 ASP A N 1
ATOM 1673 C CA . ASP A 1 202 ? -0.344 -8.282 22.283 1.00 84.31 202 ASP A CA 1
ATOM 1674 C C . ASP A 1 202 ? -1.588 -9.174 22.371 1.00 84.31 202 ASP A C 1
ATOM 1676 O O . ASP A 1 202 ? -2.553 -8.875 23.077 1.00 84.31 202 ASP A O 1
ATOM 1680 N N . ARG A 1 203 ? -1.561 -10.284 21.632 1.00 89.62 203 ARG A N 1
ATOM 1681 C CA . ARG A 1 203 ? -2.688 -11.212 21.527 1.00 89.62 203 ARG A CA 1
ATOM 1682 C C . ARG A 1 203 ? -3.047 -11.847 22.863 1.00 89.62 203 ARG A C 1
ATOM 1684 O O . ARG A 1 203 ? -4.231 -12.051 23.122 1.00 89.62 203 ARG A O 1
ATOM 1691 N N . GLN A 1 204 ? -2.055 -12.142 23.701 1.00 90.31 204 GLN A N 1
ATOM 1692 C CA . GLN A 1 204 ? -2.294 -12.735 25.009 1.00 90.31 204 GLN A CA 1
ATOM 1693 C C . GLN A 1 204 ? -2.932 -11.707 25.944 1.00 90.31 204 GLN A C 1
ATOM 1695 O O . GLN A 1 204 ? -3.967 -11.996 26.541 1.00 90.31 204 GLN A O 1
ATOM 1700 N N . ALA A 1 205 ? -2.398 -10.484 25.988 1.00 92.19 205 ALA A N 1
ATOM 1701 C CA . ALA A 1 205 ? -2.994 -9.411 26.785 1.00 92.19 205 ALA A CA 1
ATOM 1702 C C . ALA A 1 205 ? -4.434 -9.092 26.335 1.00 92.19 205 ALA A C 1
ATOM 1704 O O . ALA A 1 205 ? -5.325 -8.926 27.166 1.00 92.19 205 ALA A O 1
ATOM 1705 N N . MET A 1 206 ? -4.693 -9.067 25.020 1.00 95.62 206 MET A N 1
ATOM 1706 C CA . MET A 1 206 ? -6.047 -8.887 24.476 1.00 95.62 206 MET A CA 1
ATOM 1707 C C . MET A 1 206 ? -6.978 -10.052 24.831 1.00 95.62 206 MET A C 1
ATOM 1709 O O . MET A 1 206 ? -8.160 -9.827 25.080 1.00 95.62 206 MET A O 1
ATOM 1713 N N . HIS A 1 207 ? -6.470 -11.287 24.874 1.00 95.88 207 HIS A N 1
ATOM 1714 C CA . HIS A 1 207 ? -7.246 -12.456 25.291 1.00 95.88 207 HIS A CA 1
ATOM 1715 C C . HIS A 1 207 ? -7.636 -12.384 26.777 1.00 95.88 207 HIS A C 1
ATOM 1717 O O . HIS A 1 207 ? -8.783 -12.642 27.139 1.00 95.88 207 HIS A O 1
ATOM 1723 N N . GLU A 1 208 ? -6.702 -11.990 27.643 1.00 96.81 208 GLU A N 1
ATOM 1724 C CA . GLU A 1 208 ? -6.940 -11.806 29.079 1.00 96.81 208 GLU A CA 1
ATOM 1725 C C . GLU A 1 208 ? -7.934 -10.661 29.352 1.00 96.81 208 GLU A C 1
ATOM 1727 O O . GLU A 1 208 ? -8.876 -10.820 30.141 1.00 96.81 208 GLU A O 1
ATOM 1732 N N . GLU A 1 209 ? -7.785 -9.530 28.649 1.00 96.06 209 GLU A N 1
ATOM 1733 C CA . GLU A 1 209 ? -8.739 -8.416 28.703 1.00 96.06 209 GLU A CA 1
ATOM 1734 C C . GLU A 1 209 ? -10.127 -8.865 28.228 1.00 96.06 209 GLU A C 1
ATOM 1736 O O . GLU A 1 209 ? -11.124 -8.612 28.908 1.00 96.06 209 GLU A O 1
ATOM 1741 N N . HIS A 1 210 ? -10.205 -9.581 27.102 1.00 97.69 210 HIS A N 1
ATOM 1742 C CA . HIS A 1 210 ? -11.460 -10.111 26.571 1.00 97.69 210 HIS A CA 1
ATOM 1743 C C . HIS A 1 210 ? -12.172 -11.018 27.578 1.00 97.69 210 HIS A C 1
ATOM 1745 O O . HIS A 1 210 ? -13.352 -10.795 27.846 1.00 97.69 210 HIS A O 1
ATOM 1751 N N . ASN A 1 211 ? -11.469 -11.979 28.181 1.00 97.06 211 ASN A N 1
ATOM 1752 C CA . ASN A 1 211 ? -12.048 -12.885 29.175 1.00 97.06 211 ASN A CA 1
ATOM 1753 C C . ASN A 1 211 ? -12.613 -12.128 30.385 1.00 97.06 211 ASN A C 1
ATOM 1755 O O . ASN A 1 211 ? -13.699 -12.453 30.868 1.00 97.06 211 ASN A O 1
ATOM 1759 N N . THR A 1 212 ? -11.906 -11.093 30.841 1.00 97.50 212 THR A N 1
ATOM 1760 C CA . THR A 1 212 ? -12.346 -10.243 31.955 1.00 97.50 212 THR A CA 1
ATOM 1761 C C . THR A 1 212 ? -13.606 -9.456 31.589 1.00 97.50 212 THR A C 1
ATOM 1763 O O . THR A 1 212 ? -14.587 -9.458 32.334 1.00 97.50 212 THR A O 1
ATOM 1766 N N . LEU A 1 213 ? -13.613 -8.805 30.423 1.00 96.88 213 LEU A N 1
ATOM 1767 C CA . LEU A 1 213 ? -14.747 -8.001 29.966 1.00 96.88 213 LEU A CA 1
ATOM 1768 C C . LEU A 1 213 ? -15.984 -8.861 29.672 1.00 96.88 213 LEU A C 1
ATOM 1770 O O . LEU A 1 213 ? -17.098 -8.480 30.026 1.00 96.88 213 LEU A O 1
ATOM 1774 N N . LEU A 1 214 ? -15.792 -10.046 29.085 1.00 97.19 214 LEU A N 1
ATOM 1775 C CA . LEU A 1 214 ? -16.866 -10.974 28.735 1.00 97.19 214 LEU A CA 1
ATOM 1776 C C . LEU A 1 214 ? -17.659 -11.440 29.966 1.00 97.19 214 LEU A C 1
ATOM 1778 O O . LEU A 1 214 ? -18.879 -11.592 29.887 1.00 97.19 214 LEU A O 1
ATOM 1782 N N . GLN A 1 215 ? -16.987 -11.641 31.103 1.00 96.31 215 GLN A N 1
ATOM 1783 C CA . GLN A 1 215 ? -17.633 -11.991 32.375 1.00 96.31 215 GLN A CA 1
ATOM 1784 C C . GLN A 1 215 ? -18.462 -10.836 32.955 1.00 96.31 215 GLN A C 1
ATOM 1786 O O . GLN A 1 215 ? -19.424 -11.081 33.679 1.00 96.31 215 GLN A O 1
ATOM 1791 N N . GLY A 1 216 ? -18.102 -9.591 32.632 1.00 95.62 216 GLY A N 1
ATOM 1792 C CA . GLY A 1 216 ? -18.789 -8.386 33.094 1.00 95.62 216 GLY A CA 1
ATOM 1793 C C . GLY A 1 216 ? -19.991 -7.960 32.246 1.00 95.62 216 GLY A C 1
ATOM 1794 O O . GLY A 1 216 ? -20.661 -6.995 32.612 1.00 95.62 216 GLY A O 1
ATOM 1795 N N . LEU A 1 217 ? -20.275 -8.634 31.123 1.00 97.00 217 LEU A N 1
ATOM 1796 C CA . LEU A 1 217 ? -21.425 -8.298 30.280 1.00 97.00 217 LEU A CA 1
ATOM 1797 C C . LEU A 1 217 ? -22.748 -8.638 30.972 1.00 97.00 217 LEU A C 1
ATOM 1799 O O . LEU A 1 217 ? -22.928 -9.730 31.515 1.00 97.00 217 LEU A O 1
ATOM 1803 N N . THR A 1 218 ? -23.723 -7.735 30.863 1.00 96.81 218 THR A N 1
ATOM 1804 C CA . THR A 1 218 ? -25.113 -8.053 31.217 1.00 96.81 218 THR A CA 1
ATOM 1805 C C . THR A 1 218 ? -25.715 -9.047 30.219 1.00 96.81 218 THR A C 1
ATOM 1807 O O . THR A 1 218 ? -25.206 -9.222 29.110 1.00 96.81 218 THR A O 1
ATOM 1810 N N . SER A 1 219 ? -26.836 -9.681 30.574 1.00 96.06 219 SER A N 1
ATOM 1811 C CA . SER A 1 219 ? -27.559 -10.596 29.677 1.00 96.06 219 SER A CA 1
ATOM 1812 C C . SER A 1 219 ? -27.920 -9.941 28.337 1.00 96.06 219 SER A C 1
ATOM 1814 O O . SER A 1 219 ? -27.719 -10.538 27.283 1.00 96.06 219 SER A O 1
ATOM 1816 N N . GLU A 1 220 ? -28.387 -8.694 28.362 1.00 95.56 220 GLU A N 1
ATOM 1817 C CA . GLU A 1 220 ? -28.752 -7.933 27.161 1.00 95.56 220 GLU A CA 1
ATOM 1818 C C . GLU A 1 220 ? -27.532 -7.584 26.299 1.00 95.56 220 GLU A C 1
ATOM 1820 O O . GLU A 1 220 ? -27.551 -7.769 25.082 1.00 95.56 220 GLU A O 1
ATOM 1825 N N . GLN A 1 221 ? -26.442 -7.129 26.923 1.00 97.06 221 GLN A N 1
ATOM 1826 C CA . GLN A 1 221 ? -25.191 -6.829 26.223 1.00 97.06 221 GLN A CA 1
ATOM 1827 C C . GLN A 1 221 ? -24.585 -8.086 25.592 1.00 97.06 221 GLN A C 1
ATOM 1829 O O . GLN A 1 221 ? -24.074 -8.034 24.472 1.00 97.06 221 GLN A O 1
ATOM 1834 N N . ARG A 1 222 ? -24.684 -9.223 26.289 1.00 97.12 222 ARG A N 1
ATOM 1835 C CA . ARG A 1 222 ? -24.205 -10.519 25.814 1.00 97.12 222 ARG A CA 1
ATOM 1836 C C . ARG A 1 222 ? -24.936 -10.975 24.554 1.00 97.12 222 ARG A C 1
ATOM 1838 O O . ARG A 1 222 ? -24.279 -11.451 23.636 1.00 97.12 222 ARG A O 1
ATOM 1845 N N . ILE A 1 223 ? -26.247 -10.739 24.457 1.00 96.56 223 ILE A N 1
ATOM 1846 C CA . ILE A 1 223 ? -27.017 -11.029 23.238 1.00 96.56 223 ILE A CA 1
ATOM 1847 C C . ILE A 1 223 ? -26.456 -10.255 22.038 1.00 96.56 223 ILE A C 1
ATOM 1849 O O . ILE A 1 223 ? -26.286 -10.835 20.963 1.00 96.56 223 ILE A O 1
ATOM 1853 N N . VAL A 1 224 ? -26.143 -8.959 22.188 1.00 96.44 224 VAL A N 1
ATOM 1854 C CA . VAL A 1 224 ? -25.583 -8.190 21.059 1.00 96.44 224 VAL A CA 1
ATOM 1855 C C . VAL A 1 224 ? -24.145 -8.614 20.753 1.00 96.44 224 VAL A C 1
ATOM 1857 O O . VAL A 1 224 ? -23.795 -8.726 19.580 1.00 96.44 224 VAL A O 1
ATOM 1860 N N . TYR A 1 225 ? -23.341 -8.906 21.780 1.00 97.81 225 TYR A N 1
ATOM 1861 C CA . TYR A 1 225 ? -21.983 -9.424 21.618 1.00 97.81 225 TYR A CA 1
ATOM 1862 C C . TYR A 1 225 ? -21.969 -10.731 20.811 1.00 97.81 225 TYR A C 1
ATOM 1864 O O . TYR A 1 225 ? -21.302 -10.804 19.780 1.00 97.81 225 TYR A O 1
ATOM 1872 N N . GLU A 1 226 ? -22.747 -11.732 21.234 1.00 97.19 226 GLU A N 1
ATOM 1873 C CA . GLU A 1 226 ? -22.815 -13.045 20.583 1.00 97.19 226 GLU A CA 1
ATOM 1874 C C . GLU A 1 226 ? -23.322 -12.918 19.144 1.00 97.19 226 GLU A C 1
ATOM 1876 O O . GLU A 1 226 ? -22.758 -13.515 18.229 1.00 97.19 226 GLU A O 1
ATOM 1881 N N . LYS A 1 227 ? -24.336 -12.076 18.909 1.00 96.69 227 LYS A N 1
ATOM 1882 C CA . LYS A 1 227 ? -24.866 -11.834 17.562 1.00 96.69 227 LYS A CA 1
ATOM 1883 C C . LYS A 1 227 ? -23.812 -11.262 16.610 1.00 96.69 227 LYS A C 1
ATOM 1885 O O . LYS A 1 227 ? -23.726 -11.712 15.470 1.00 96.69 227 LYS A O 1
ATOM 1890 N N . ILE A 1 228 ? -23.027 -10.284 17.063 1.00 96.94 228 ILE A N 1
ATOM 1891 C CA . ILE A 1 228 ? -22.001 -9.639 16.232 1.00 96.94 228 ILE A CA 1
ATOM 1892 C C . ILE A 1 228 ? -20.813 -10.580 16.017 1.00 96.94 228 ILE A C 1
ATOM 1894 O O . ILE A 1 228 ? -20.390 -10.749 14.877 1.00 96.94 228 ILE A O 1
ATOM 1898 N N . ILE A 1 229 ? -20.304 -11.235 17.067 1.00 96.62 229 ILE A N 1
ATOM 1899 C CA . ILE A 1 229 ? -19.179 -12.175 16.937 1.00 96.62 229 ILE A CA 1
ATOM 1900 C C . ILE A 1 229 ? -19.520 -13.324 15.997 1.00 96.62 229 ILE A C 1
ATOM 1902 O O . ILE A 1 229 ? -18.752 -13.583 15.075 1.00 96.62 229 ILE A O 1
ATOM 1906 N N . ASN A 1 230 ? -20.693 -13.941 16.152 1.00 96.38 230 ASN A N 1
ATOM 1907 C CA . ASN A 1 230 ? -21.114 -15.021 15.264 1.00 96.38 230 ASN A CA 1
ATOM 1908 C C . ASN A 1 230 ? -21.186 -14.553 13.803 1.00 96.38 230 ASN A C 1
ATOM 1910 O O . ASN A 1 230 ? -20.781 -15.284 12.903 1.00 96.38 230 ASN A O 1
ATOM 1914 N N . SER A 1 231 ? -21.657 -13.327 13.546 1.00 96.44 231 SER A N 1
ATOM 1915 C CA . SER A 1 231 ? -21.695 -12.768 12.189 1.00 96.44 231 SER A CA 1
ATOM 1916 C C . SER A 1 231 ? -20.308 -12.532 11.592 1.00 96.44 231 SER A C 1
ATOM 1918 O O . SER A 1 231 ? -20.149 -12.679 10.380 1.00 96.44 231 SER A O 1
ATOM 1920 N N . VAL A 1 232 ? -19.331 -12.132 12.410 1.00 95.19 232 VAL A N 1
ATOM 1921 C CA . VAL A 1 232 ? -17.944 -11.927 11.970 1.00 95.19 232 VAL A CA 1
ATOM 1922 C C . VAL A 1 232 ? -17.276 -13.274 11.688 1.00 95.19 232 VAL A C 1
ATOM 1924 O O . VAL A 1 232 ? -16.648 -13.433 10.647 1.00 95.19 232 VAL A O 1
ATOM 1927 N N . GLU A 1 233 ? -17.453 -14.261 12.570 1.00 93.50 233 GLU A N 1
ATOM 1928 C CA . GLU A 1 233 ? -16.853 -15.598 12.440 1.00 93.50 233 GLU A CA 1
ATOM 1929 C C . GLU A 1 233 ? -17.421 -16.408 11.271 1.00 93.50 233 GLU A C 1
ATOM 1931 O O . GLU A 1 233 ? -16.696 -17.165 10.634 1.00 93.50 233 GLU A O 1
ATOM 1936 N N . THR A 1 234 ? -18.712 -16.247 10.976 1.00 94.75 234 THR A N 1
ATOM 1937 C CA . THR A 1 234 ? -19.373 -16.917 9.842 1.00 94.75 234 THR A CA 1
ATOM 1938 C C . THR A 1 234 ? -19.243 -16.153 8.527 1.00 94.75 234 THR A C 1
ATOM 1940 O O . THR A 1 234 ? -19.782 -16.599 7.518 1.00 94.75 234 THR A O 1
ATOM 1943 N N . GLU A 1 235 ? -18.580 -14.992 8.535 1.00 91.62 235 GLU A N 1
ATOM 1944 C CA . GLU A 1 235 ? -18.424 -14.095 7.382 1.00 91.62 235 GLU A CA 1
ATOM 1945 C C . GLU A 1 235 ? -19.749 -13.723 6.685 1.00 91.62 235 GLU A C 1
ATOM 1947 O O . GLU A 1 235 ? -19.760 -13.305 5.530 1.00 91.62 235 GLU A O 1
ATOM 1952 N N . CYS A 1 236 ? -20.883 -13.809 7.394 1.00 89.75 236 CYS A N 1
ATOM 1953 C CA . CYS A 1 236 ? -22.192 -13.430 6.849 1.00 89.75 236 CYS A CA 1
ATOM 1954 C C . CYS A 1 236 ? -22.296 -11.922 6.566 1.00 89.75 236 CYS A C 1
ATOM 1956 O O . CYS A 1 236 ? -23.151 -11.494 5.790 1.00 89.75 236 CYS A O 1
ATOM 1958 N N . GLY A 1 237 ? -21.439 -11.123 7.213 1.00 88.19 237 GLY A N 1
ATOM 1959 C CA . GLY A 1 237 ? -21.496 -9.666 7.181 1.00 88.19 237 GLY A CA 1
ATOM 1960 C C . GLY A 1 237 ? -22.769 -9.104 7.826 1.00 88.19 237 GLY A C 1
ATOM 1961 O O . GLY A 1 237 ? -23.683 -9.826 8.222 1.00 88.19 237 GLY A O 1
ATOM 1962 N N . GLY A 1 238 ? -22.838 -7.780 7.947 1.00 91.62 238 GLY A N 1
ATOM 1963 C CA . GLY A 1 238 ? -24.027 -7.110 8.468 1.00 91.62 238 GLY A CA 1
ATOM 1964 C C . GLY A 1 238 ? -23.763 -5.689 8.947 1.00 91.62 238 GLY A C 1
ATOM 1965 O O . GLY A 1 238 ? -22.637 -5.323 9.275 1.00 91.62 238 GLY A O 1
ATOM 1966 N N . MET A 1 239 ? -24.829 -4.890 9.010 1.00 92.81 239 MET A N 1
ATOM 1967 C CA . MET A 1 239 ? -24.826 -3.570 9.635 1.00 92.81 239 MET A CA 1
ATOM 1968 C C . MET A 1 239 ? -25.728 -3.610 10.867 1.00 92.81 239 MET A C 1
ATOM 1970 O O . MET A 1 239 ? -26.914 -3.926 10.771 1.00 92.81 239 MET A O 1
ATOM 1974 N N . TYR A 1 240 ? -25.162 -3.282 12.026 1.00 94.81 240 TYR A N 1
ATOM 1975 C CA . TYR A 1 240 ? -25.870 -3.299 13.303 1.00 94.81 240 TYR A CA 1
ATOM 1976 C C . TYR A 1 240 ? -25.892 -1.901 13.907 1.00 94.81 240 TYR A C 1
ATOM 1978 O O . TYR A 1 240 ? -24.854 -1.260 14.048 1.00 94.81 240 TYR A O 1
ATOM 1986 N N . PHE A 1 241 ? -27.076 -1.452 14.314 1.00 94.12 241 PHE A N 1
ATOM 1987 C CA . PHE A 1 241 ? -27.236 -0.242 15.109 1.00 94.12 241 PHE A CA 1
ATOM 1988 C C . PHE A 1 241 ? -27.650 -0.633 16.527 1.00 94.12 241 PHE A C 1
ATOM 1990 O O . PHE A 1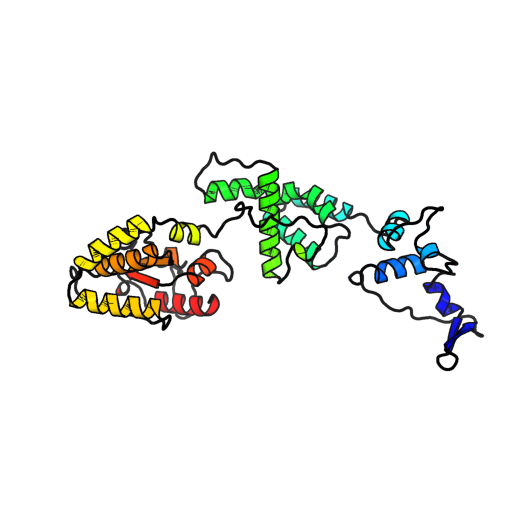 241 ? -28.759 -1.121 16.746 1.00 94.12 241 PHE A O 1
ATOM 1997 N N . VAL A 1 242 ? -26.741 -0.458 17.489 1.00 93.81 242 VAL A N 1
ATOM 1998 C CA . VAL A 1 242 ? -27.003 -0.767 18.901 1.00 93.81 242 VAL A CA 1
ATOM 1999 C C . VAL A 1 242 ? -27.472 0.500 19.600 1.00 93.81 242 VAL A C 1
ATOM 2001 O O . VAL A 1 242 ? -26.708 1.448 19.792 1.00 93.81 242 VAL A O 1
ATOM 2004 N N . TYR A 1 243 ? -28.742 0.506 19.986 1.00 90.69 243 TYR A N 1
ATOM 2005 C CA . TYR A 1 243 ? -29.363 1.622 20.684 1.00 90.69 243 TYR A CA 1
ATOM 2006 C C . TYR A 1 243 ? -29.364 1.395 22.199 1.00 90.69 243 TYR A C 1
ATOM 2008 O O . TYR A 1 243 ? -29.641 0.298 22.673 1.00 90.69 243 TYR A O 1
ATOM 2016 N N . GLY A 1 244 ? -29.083 2.450 22.962 1.00 89.31 244 GLY A N 1
ATOM 2017 C CA . GLY A 1 244 ? -29.152 2.427 24.420 1.00 89.31 244 GLY A CA 1
ATOM 2018 C C . GLY A 1 244 ? -28.892 3.807 25.012 1.00 89.31 244 GLY A C 1
ATOM 2019 O O . GLY A 1 244 ? -28.101 4.581 24.463 1.00 89.31 244 GLY A O 1
ATOM 2020 N N . TYR A 1 245 ? -29.531 4.114 26.141 1.00 89.00 245 TYR A N 1
ATOM 2021 C CA . TYR A 1 245 ? -29.351 5.383 26.854 1.00 89.00 245 TYR A CA 1
ATOM 2022 C C . TYR A 1 245 ? -27.893 5.603 27.299 1.00 89.00 245 TYR A C 1
ATOM 2024 O O . TYR A 1 245 ? -27.067 4.681 27.301 1.00 89.00 245 TYR A O 1
ATOM 2032 N N . GLY A 1 246 ? -27.545 6.838 27.665 1.00 88.75 246 GLY A N 1
ATOM 2033 C CA . GLY A 1 246 ? -26.251 7.133 28.288 1.00 88.75 246 GLY A CA 1
ATOM 2034 C C . GLY A 1 246 ? -26.034 6.271 29.538 1.00 88.75 246 GLY A C 1
ATOM 2035 O O . GLY A 1 246 ? -26.976 6.014 30.281 1.00 88.75 246 GLY A O 1
ATOM 2036 N N . GLY A 1 247 ? -24.813 5.774 29.745 1.00 89.25 247 GLY A N 1
ATOM 2037 C CA . GLY A 1 247 ? -24.477 4.939 30.908 1.00 89.25 247 GLY A CA 1
ATOM 2038 C C . GLY A 1 247 ? -24.840 3.450 30.801 1.00 89.25 247 GLY A C 1
ATOM 2039 O O . GLY A 1 247 ? -24.482 2.684 31.684 1.00 89.25 247 GLY A O 1
ATOM 2040 N N . THR A 1 248 ? -25.458 2.996 29.705 1.00 91.56 248 THR A N 1
ATOM 2041 C CA . THR A 1 248 ? -25.822 1.571 29.494 1.00 91.56 248 THR A CA 1
ATOM 2042 C C . THR A 1 248 ? -24.653 0.655 29.098 1.00 91.56 248 THR A C 1
ATOM 2044 O O . THR A 1 248 ? -24.853 -0.516 28.784 1.00 91.56 248 THR A O 1
ATOM 2047 N N . GLY A 1 249 ? -23.419 1.167 29.084 1.00 93.00 249 GLY A N 1
ATOM 2048 C CA . GLY A 1 249 ? -22.228 0.362 28.802 1.00 93.00 249 GLY A CA 1
ATOM 2049 C C . GLY A 1 249 ? -21.999 0.009 27.326 1.00 93.00 249 GLY A C 1
ATOM 2050 O O . GLY A 1 249 ? -21.286 -0.947 27.049 1.00 93.00 249 GLY A O 1
ATOM 2051 N N . LYS A 1 250 ? -22.527 0.771 26.355 1.00 92.88 250 LYS A N 1
ATOM 2052 C CA . LYS A 1 250 ? -22.247 0.543 24.914 1.00 92.88 250 LYS A CA 1
ATOM 2053 C C . LYS A 1 250 ? -20.745 0.461 24.613 1.00 92.88 250 LYS A C 1
ATOM 2055 O O . LYS A 1 250 ? -20.280 -0.506 24.022 1.00 92.88 250 LYS A O 1
ATOM 2060 N N . THR A 1 251 ? -19.971 1.416 25.127 1.00 93.25 251 THR A N 1
ATOM 2061 C CA . THR A 1 251 ? -18.507 1.436 24.997 1.00 93.25 251 THR A CA 1
ATOM 2062 C C . THR A 1 251 ? -17.839 0.214 25.636 1.00 93.25 251 THR A C 1
ATOM 2064 O O . THR A 1 251 ? -16.815 -0.255 25.147 1.00 93.25 251 THR A O 1
ATOM 2067 N N . PHE A 1 252 ? -18.434 -0.360 26.686 1.00 95.00 252 PHE A N 1
ATOM 2068 C CA . PHE A 1 252 ? -17.956 -1.606 27.288 1.00 95.00 252 PHE A CA 1
ATOM 2069 C C . PHE A 1 252 ? -18.133 -2.793 26.325 1.00 95.00 252 PHE A C 1
ATOM 2071 O O . PHE A 1 252 ? -17.204 -3.578 26.133 1.00 95.00 252 PHE A O 1
ATOM 2078 N N . VAL A 1 253 ? -19.269 -2.870 25.621 1.00 96.69 253 VAL A N 1
ATOM 2079 C CA . VAL A 1 253 ? -19.497 -3.868 24.558 1.00 96.69 253 VAL A CA 1
ATOM 2080 C C . VAL A 1 253 ? -18.507 -3.686 23.404 1.00 96.69 253 VAL A C 1
ATOM 2082 O O . VAL A 1 253 ? -17.901 -4.662 22.965 1.00 96.69 253 VAL A O 1
ATOM 2085 N N . TRP A 1 254 ? -18.279 -2.448 22.955 1.00 96.44 254 TRP A N 1
ATOM 2086 C CA . TRP A 1 254 ? -17.299 -2.123 21.908 1.00 96.44 254 TRP A CA 1
ATOM 2087 C C . TRP A 1 254 ? -15.889 -2.603 22.251 1.00 96.44 254 TRP A C 1
ATOM 2089 O O . TRP A 1 254 ? -15.243 -3.261 21.435 1.00 96.44 254 TRP A O 1
ATOM 2099 N N . ARG A 1 255 ? -15.432 -2.341 23.482 1.00 96.56 255 ARG A N 1
ATOM 2100 C CA . ARG A 1 255 ? -14.141 -2.837 23.975 1.00 96.56 255 ARG A CA 1
ATOM 2101 C C . ARG A 1 255 ? -14.092 -4.360 24.008 1.00 96.56 255 ARG A C 1
ATOM 2103 O O . ARG A 1 255 ? -13.103 -4.933 23.563 1.00 96.56 255 ARG A O 1
ATOM 2110 N N . THR A 1 256 ? -15.166 -5.005 24.459 1.00 97.56 256 THR A N 1
ATOM 2111 C CA . THR A 1 256 ? -15.244 -6.473 24.534 1.00 97.56 256 THR A CA 1
ATOM 2112 C C . THR A 1 256 ? -15.142 -7.117 23.148 1.00 97.56 256 THR A C 1
ATOM 2114 O O . THR A 1 256 ? -14.382 -8.066 22.967 1.00 97.56 256 THR A O 1
ATOM 2117 N N . LEU A 1 257 ? -15.851 -6.577 22.148 1.00 97.75 257 LEU A N 1
ATOM 2118 C CA . LEU A 1 257 ? -15.768 -7.019 20.749 1.00 97.75 257 LEU A CA 1
ATOM 2119 C C . LEU A 1 257 ? -14.369 -6.800 20.163 1.00 97.75 257 LEU A C 1
ATOM 2121 O O . LEU A 1 257 ? -13.808 -7.700 19.537 1.00 97.75 257 LEU A O 1
ATOM 2125 N N . SER A 1 258 ? -13.793 -5.616 20.390 1.00 96.94 258 SER A N 1
ATOM 2126 C CA . SER A 1 258 ? -12.461 -5.273 19.892 1.00 96.94 258 SER A CA 1
ATOM 2127 C C . SER A 1 258 ? -11.381 -6.186 20.476 1.00 96.94 258 SER A C 1
ATOM 2129 O O . SER A 1 258 ? -10.544 -6.668 19.716 1.00 96.94 258 SER A O 1
ATOM 2131 N N . ALA A 1 259 ? -11.415 -6.460 21.784 1.00 97.06 259 ALA A N 1
ATOM 2132 C CA . ALA A 1 259 ? -10.471 -7.359 22.447 1.00 97.06 259 ALA A CA 1
ATOM 2133 C C . ALA A 1 259 ? -10.612 -8.805 21.941 1.00 97.06 259 ALA A C 1
ATOM 2135 O O . ALA A 1 259 ? -9.609 -9.447 21.630 1.00 97.06 259 ALA A O 1
ATOM 2136 N N . ALA A 1 260 ? -11.850 -9.289 21.764 1.00 97.62 260 ALA A N 1
ATOM 2137 C CA . ALA A 1 260 ? -12.119 -10.634 21.255 1.00 97.62 260 ALA A CA 1
ATOM 2138 C C . ALA A 1 260 ? -11.458 -10.877 19.889 1.00 97.62 260 ALA A C 1
ATOM 2140 O O . ALA A 1 260 ? -10.720 -11.846 19.720 1.00 97.62 260 ALA A O 1
ATOM 2141 N N . LEU A 1 261 ? -11.684 -9.981 18.926 1.00 96.94 261 LEU A N 1
ATOM 2142 C CA . LEU A 1 261 ? -11.147 -10.120 17.570 1.00 96.94 261 LEU A CA 1
ATOM 2143 C C . LEU A 1 261 ? -9.632 -9.875 17.522 1.00 96.94 261 LEU A C 1
ATOM 2145 O O . LEU A 1 261 ? -8.894 -10.655 16.922 1.00 96.94 261 LEU A O 1
ATOM 2149 N N . ARG A 1 262 ? -9.128 -8.857 18.231 1.00 95.62 262 ARG A N 1
ATOM 2150 C CA . ARG A 1 262 ? -7.681 -8.586 18.271 1.00 95.62 262 ARG A CA 1
ATOM 2151 C C . ARG A 1 262 ? -6.883 -9.707 18.937 1.00 95.62 262 ARG A C 1
ATOM 2153 O O . ARG A 1 262 ? -5.765 -9.974 18.506 1.00 95.62 262 ARG A O 1
ATOM 2160 N N . SER A 1 263 ? -7.455 -10.424 19.909 1.00 95.69 263 SER A N 1
ATOM 2161 C CA . SER A 1 263 ? -6.809 -11.607 20.505 1.00 95.69 263 SER A CA 1
ATOM 2162 C C . SER A 1 263 ? -6.547 -12.728 19.487 1.00 95.69 263 SER A C 1
ATOM 2164 O O . SER A 1 263 ? -5.569 -13.466 19.607 1.00 95.69 263 SER A O 1
ATOM 2166 N N . LYS A 1 264 ? -7.362 -12.808 18.427 1.00 93.81 264 LYS A N 1
ATOM 2167 C CA . LYS A 1 264 ? -7.194 -13.746 17.306 1.00 93.81 264 LYS A CA 1
ATOM 2168 C C . LYS A 1 264 ? -6.239 -13.228 16.224 1.00 93.81 264 LYS A C 1
ATOM 2170 O O . LYS A 1 264 ? -5.876 -13.973 15.318 1.00 93.81 264 LYS A O 1
ATOM 2175 N N . GLY A 1 265 ? -5.784 -11.979 16.338 1.00 90.25 265 GLY A N 1
ATOM 2176 C CA . GLY A 1 265 ? -4.969 -11.307 15.329 1.00 90.25 265 GLY A CA 1
ATOM 2177 C C . GLY A 1 265 ? -5.776 -10.661 14.201 1.00 90.25 265 GLY A C 1
ATOM 2178 O O . GLY A 1 265 ? -5.190 -10.338 13.170 1.00 90.25 265 GLY A O 1
ATOM 2179 N N . ASP A 1 266 ? -7.085 -10.471 14.385 1.00 95.06 266 ASP A N 1
ATOM 2180 C CA . ASP A 1 266 ? -7.936 -9.779 13.418 1.00 95.06 266 ASP A CA 1
ATOM 2181 C C . ASP A 1 266 ? -7.876 -8.255 13.593 1.00 95.06 266 ASP A C 1
ATOM 2183 O O . ASP A 1 266 ? -7.669 -7.725 14.689 1.00 95.06 266 ASP A O 1
ATOM 2187 N N . ILE A 1 267 ? -8.112 -7.533 12.496 1.00 94.88 267 ILE A N 1
ATOM 2188 C CA . ILE A 1 267 ? -8.107 -6.068 12.472 1.00 94.88 267 ILE A CA 1
ATOM 2189 C C . ILE A 1 267 ? -9.509 -5.535 12.772 1.00 94.88 267 ILE A C 1
ATOM 2191 O O . ILE A 1 267 ? -10.477 -5.866 12.081 1.00 94.88 267 ILE A O 1
ATOM 2195 N N . VAL A 1 268 ? -9.589 -4.646 13.765 1.00 96.94 268 VAL A N 1
ATOM 2196 C CA . VAL A 1 268 ? -10.808 -3.924 14.152 1.00 96.94 268 VAL A CA 1
ATOM 2197 C C . VAL A 1 268 ? -10.556 -2.427 14.065 1.00 96.94 268 VAL A C 1
ATOM 2199 O O . VAL A 1 268 ? -9.637 -1.914 14.702 1.00 96.94 268 VAL A O 1
ATOM 2202 N N . LEU A 1 269 ? -11.391 -1.709 13.315 1.00 97.25 269 LEU A N 1
ATOM 2203 C CA . LEU A 1 269 ? -11.311 -0.255 13.210 1.00 97.25 269 LEU A CA 1
ATOM 2204 C C . LEU A 1 269 ? -12.293 0.398 14.180 1.00 97.25 269 LEU A C 1
ATOM 2206 O O . LEU A 1 269 ? -13.479 0.545 13.887 1.00 97.25 269 LEU A O 1
ATOM 2210 N N . ASN A 1 270 ? -11.766 0.827 15.324 1.00 96.31 270 ASN A N 1
ATOM 2211 C CA . ASN A 1 270 ? -12.504 1.628 16.292 1.00 96.31 270 ASN A CA 1
ATOM 2212 C C . ASN A 1 270 ? -12.524 3.094 15.843 1.00 96.31 270 ASN A C 1
ATOM 2214 O O . ASN A 1 270 ? -11.480 3.752 15.763 1.00 96.31 270 ASN A O 1
ATOM 2218 N N . VAL A 1 271 ? -13.713 3.620 15.561 1.00 96.69 271 VAL A N 1
ATOM 2219 C CA . VAL A 1 271 ? -13.926 5.027 15.231 1.00 96.69 271 VAL A CA 1
ATOM 2220 C C . VAL A 1 271 ? -14.990 5.653 16.117 1.00 96.69 271 VAL A C 1
ATOM 2222 O O . VAL A 1 271 ? -15.865 4.973 16.643 1.00 96.69 271 VAL A O 1
ATOM 2225 N N . ALA A 1 272 ? -14.924 6.969 16.275 1.00 95.44 272 ALA A N 1
ATOM 2226 C CA . ALA A 1 272 ? -15.982 7.735 16.916 1.00 95.44 272 ALA A CA 1
ATOM 2227 C C . ALA A 1 272 ? -16.256 9.043 16.171 1.00 95.44 272 ALA A C 1
ATOM 2229 O O . ALA A 1 272 ? -15.429 9.530 15.394 1.00 95.44 272 ALA A O 1
ATOM 2230 N N . SER A 1 273 ? -17.412 9.644 16.430 1.00 92.75 273 SER A N 1
ATOM 2231 C CA . SER A 1 273 ? -17.778 10.940 15.845 1.00 92.75 273 SER A CA 1
ATOM 2232 C C . SER A 1 273 ? -16.961 12.111 16.408 1.00 92.75 273 SER A C 1
ATOM 2234 O O . SER A 1 273 ? -16.665 13.060 15.684 1.00 92.75 273 SER A O 1
ATOM 2236 N N . SER A 1 274 ? -16.534 12.020 17.674 1.00 90.75 274 SER A N 1
ATOM 2237 C CA . SER A 1 274 ? -15.722 13.026 18.373 1.00 90.75 274 SER A CA 1
ATOM 2238 C C . SER A 1 274 ? -14.364 12.466 18.802 1.00 90.75 274 SER A C 1
ATOM 2240 O O . SER A 1 274 ? -14.234 11.281 19.114 1.00 90.75 274 SER A O 1
ATOM 2242 N N . GLY A 1 275 ? -13.348 13.335 18.863 1.00 86.62 275 GLY A N 1
ATOM 2243 C CA . GLY A 1 275 ? -12.001 12.966 19.306 1.00 86.62 275 GLY A CA 1
ATOM 2244 C C . GLY A 1 275 ? -11.978 12.432 20.737 1.00 86.62 275 GLY A C 1
ATOM 2245 O O . GLY A 1 275 ? -11.338 11.418 20.992 1.00 86.62 275 GLY A O 1
ATOM 2246 N N . ILE A 1 276 ? -12.745 13.040 21.647 1.00 88.94 276 ILE A N 1
ATOM 2247 C CA . ILE A 1 276 ? -12.798 12.623 23.058 1.00 88.94 276 ILE A CA 1
ATOM 2248 C C . ILE A 1 276 ? -13.387 11.213 23.187 1.00 88.94 276 ILE A C 1
ATO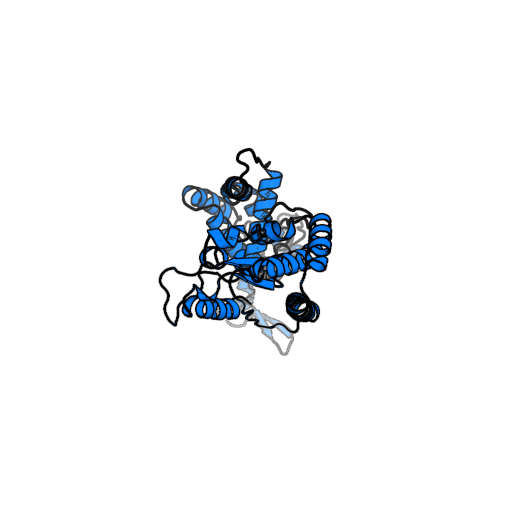M 2250 O O . ILE A 1 276 ? -12.823 10.379 23.887 1.00 88.94 276 ILE A O 1
ATOM 2254 N N . ALA A 1 277 ? -14.472 10.924 22.463 1.00 89.44 277 ALA A N 1
ATOM 2255 C CA . ALA A 1 277 ? -15.089 9.598 22.462 1.00 89.44 277 ALA A CA 1
ATOM 2256 C C . ALA A 1 277 ? -14.144 8.528 21.892 1.00 89.44 277 ALA A C 1
ATOM 2258 O O . ALA A 1 277 ? -14.085 7.416 22.408 1.00 89.44 277 ALA A O 1
ATOM 2259 N N . SER A 1 278 ? -13.338 8.874 20.879 1.00 90.38 278 SER A N 1
ATOM 2260 C CA . SER A 1 278 ? -12.395 7.921 20.284 1.00 90.38 278 SER A CA 1
ATOM 2261 C C . SER A 1 278 ? -11.317 7.436 21.260 1.00 90.38 278 SER A C 1
ATOM 2263 O O . SER A 1 278 ? -10.887 6.294 21.155 1.00 90.38 278 SER A O 1
ATOM 2265 N N . LEU A 1 279 ? -10.936 8.245 22.258 1.00 87.56 279 LEU A N 1
ATOM 2266 C CA . LEU A 1 279 ? -9.931 7.867 23.263 1.00 87.56 279 LEU A CA 1
ATOM 2267 C C . LEU A 1 279 ? -10.393 6.733 24.188 1.00 87.56 279 LEU A C 1
ATOM 2269 O O . LEU A 1 279 ? -9.564 6.086 24.823 1.00 87.56 279 LEU A O 1
ATOM 2273 N N . LEU A 1 280 ? -11.703 6.487 24.274 1.00 89.31 280 LEU A N 1
ATOM 2274 C CA . LEU A 1 280 ? -12.269 5.422 25.105 1.00 89.31 280 LEU A CA 1
ATOM 2275 C C . LEU A 1 280 ? -12.102 4.030 24.482 1.00 89.31 280 LEU A C 1
ATOM 2277 O O . LEU A 1 280 ? -12.311 3.024 25.163 1.00 89.31 280 LEU A O 1
ATOM 2281 N N . LEU A 1 281 ? -11.737 3.967 23.198 1.00 90.00 281 LEU A N 1
ATOM 2282 C CA . LEU A 1 281 ? -11.515 2.729 22.468 1.00 90.00 281 LEU A CA 1
ATOM 2283 C C . LEU A 1 281 ? -10.029 2.579 22.111 1.00 90.00 281 LEU A C 1
ATOM 2285 O O . LEU A 1 281 ? -9.398 3.530 21.645 1.00 90.00 281 LEU A O 1
ATOM 2289 N N . PRO A 1 282 ? -9.442 1.381 22.271 1.00 82.94 282 PRO A N 1
ATOM 2290 C CA . PRO A 1 282 ? -8.037 1.158 21.957 1.00 82.94 282 PRO A CA 1
ATOM 2291 C C . PRO A 1 282 ? -7.776 1.363 20.460 1.00 82.94 282 PRO A C 1
ATOM 2293 O O . PRO A 1 282 ? -8.424 0.738 19.615 1.00 82.94 282 PRO A O 1
ATOM 2296 N N . GLY A 1 283 ? -6.816 2.231 20.127 1.00 84.19 283 GLY A N 1
ATOM 2297 C CA . GLY A 1 283 ? -6.525 2.618 18.737 1.00 84.19 283 GLY A CA 1
ATOM 2298 C C . GLY A 1 283 ? -7.609 3.489 18.088 1.00 84.19 283 GLY A C 1
ATOM 2299 O O . GLY A 1 283 ? -7.628 3.650 16.863 1.00 84.19 283 GLY A O 1
ATOM 2300 N N . GLY A 1 284 ? -8.527 4.029 18.893 1.00 89.50 284 GLY A N 1
ATOM 2301 C CA . GLY A 1 284 ? -9.638 4.829 18.414 1.00 89.50 284 GLY A CA 1
ATOM 2302 C C . GLY A 1 284 ? -9.180 6.098 17.702 1.00 89.50 284 GLY A C 1
ATOM 2303 O O . GLY A 1 284 ? -8.235 6.776 18.109 1.00 89.50 284 GLY A O 1
ATOM 2304 N N . ARG A 1 285 ? -9.861 6.416 16.600 1.00 90.69 285 ARG A N 1
ATOM 2305 C CA . ARG A 1 285 ? -9.687 7.667 15.848 1.00 90.69 285 ARG A CA 1
ATOM 2306 C C . ARG A 1 285 ? -11.045 8.285 15.540 1.00 90.69 285 ARG A C 1
ATOM 2308 O O . ARG A 1 285 ? -12.070 7.611 15.593 1.00 90.69 285 ARG A O 1
ATOM 2315 N N . THR A 1 286 ? -11.082 9.563 15.179 1.00 92.75 286 THR A N 1
ATOM 2316 C CA . THR A 1 286 ? -12.326 10.127 14.638 1.00 92.75 286 THR A CA 1
ATOM 2317 C C . THR A 1 286 ? -12.640 9.495 13.286 1.00 92.75 286 THR A C 1
ATOM 2319 O O . THR A 1 286 ? -11.722 9.222 12.512 1.00 92.75 286 THR A O 1
ATOM 2322 N N . ALA A 1 287 ? -13.916 9.306 12.954 1.00 93.56 287 ALA A N 1
ATOM 2323 C CA . ALA A 1 287 ? -14.300 8.755 11.654 1.00 93.56 287 ALA A CA 1
ATOM 2324 C C . ALA A 1 287 ? -13.749 9.587 10.482 1.00 93.56 287 ALA A C 1
ATOM 2326 O O . ALA A 1 287 ? -13.221 9.032 9.521 1.00 93.56 287 ALA A O 1
ATOM 2327 N N . HIS A 1 288 ? -13.761 10.918 10.619 1.00 90.94 288 HIS A N 1
ATOM 2328 C CA . HIS A 1 288 ? -13.164 11.834 9.646 1.00 90.94 288 HIS A CA 1
ATOM 2329 C C . HIS A 1 288 ? -11.681 11.549 9.400 1.00 90.94 288 HIS A C 1
ATOM 2331 O O . HIS A 1 288 ? -11.256 11.479 8.250 1.00 90.94 288 HIS A O 1
ATOM 2337 N N . SER A 1 289 ? -10.895 11.350 10.463 1.00 88.94 289 SER A N 1
ATOM 2338 C CA . SER A 1 289 ? -9.461 11.078 10.325 1.00 88.94 289 SER A CA 1
ATOM 2339 C C . SER A 1 289 ? -9.172 9.653 9.857 1.00 88.94 289 SER A C 1
ATOM 2341 O O . SER A 1 289 ? -8.258 9.456 9.060 1.00 88.94 289 SER A O 1
ATOM 2343 N N . ARG A 1 290 ? -9.944 8.655 10.313 1.00 91.69 290 ARG A N 1
ATOM 2344 C CA . ARG A 1 290 ? -9.737 7.253 9.924 1.00 91.69 290 ARG A CA 1
ATOM 2345 C C . ARG A 1 290 ? -10.086 7.014 8.460 1.00 91.69 290 ARG A C 1
ATOM 2347 O O . ARG A 1 290 ? -9.348 6.293 7.801 1.00 91.69 290 ARG A O 1
ATOM 2354 N N . PHE A 1 291 ? -11.166 7.613 7.965 1.00 93.50 291 PHE A N 1
ATOM 2355 C CA . PHE A 1 291 ? -11.665 7.378 6.610 1.00 93.50 291 PHE A CA 1
ATOM 2356 C C . PHE A 1 291 ? -11.429 8.547 5.651 1.00 93.50 291 PHE A C 1
ATOM 2358 O O . PHE A 1 291 ? -11.930 8.517 4.537 1.00 93.50 291 PHE A O 1
ATOM 2365 N N . ALA A 1 292 ? -10.678 9.577 6.048 1.00 91.50 292 ALA A N 1
ATOM 2366 C CA . ALA A 1 292 ? -10.444 10.767 5.223 1.00 91.50 292 ALA A CA 1
ATOM 2367 C C . ALA A 1 292 ? -11.754 11.380 4.671 1.00 91.50 292 ALA A C 1
ATOM 2369 O O . ALA A 1 292 ? -11.853 11.719 3.488 1.00 91.50 292 ALA A O 1
ATOM 2370 N N . ILE A 1 293 ? -12.774 11.481 5.533 1.00 91.81 293 ILE A N 1
ATOM 2371 C CA . ILE A 1 293 ? -14.079 12.060 5.183 1.00 91.81 293 ILE A CA 1
ATOM 2372 C C . ILE A 1 293 ? -13.905 13.580 5.010 1.00 91.81 293 ILE A C 1
ATOM 2374 O O . ILE A 1 293 ? -13.374 14.223 5.923 1.00 91.81 293 ILE A O 1
ATOM 2378 N N . PRO A 1 294 ? -14.335 14.174 3.879 1.00 89.69 294 PRO A N 1
ATOM 2379 C CA . PRO A 1 294 ? -14.316 15.622 3.687 1.00 89.69 294 PRO A CA 1
ATOM 2380 C C . PRO A 1 294 ? -15.120 16.365 4.762 1.00 89.69 294 PRO A C 1
ATOM 2382 O O . PRO A 1 294 ? -16.135 15.869 5.237 1.00 89.69 294 PRO A O 1
ATOM 2385 N N . ILE A 1 295 ? -14.692 17.580 5.118 1.00 88.06 295 ILE A N 1
ATOM 2386 C CA . ILE A 1 295 ? -15.425 18.435 6.072 1.00 88.06 295 ILE A CA 1
ATOM 2387 C C . ILE A 1 295 ? -16.715 18.973 5.434 1.00 88.06 295 ILE A C 1
ATOM 2389 O O . ILE A 1 295 ? -17.762 19.017 6.075 1.00 88.06 295 ILE A O 1
ATOM 2393 N N . SER A 1 296 ? -16.641 19.370 4.162 1.00 89.44 296 SER A N 1
ATOM 2394 C CA . SER A 1 296 ? -17.791 19.837 3.385 1.00 89.44 296 SER A CA 1
ATOM 2395 C C . SER A 1 296 ? -18.393 18.663 2.621 1.00 89.44 296 SER A C 1
ATOM 2397 O O . SER A 1 296 ? -17.783 18.181 1.669 1.00 89.44 296 SER A O 1
ATOM 2399 N N . LEU A 1 297 ? -19.573 18.209 3.047 1.00 90.19 297 LEU A N 1
ATOM 2400 C CA . LEU A 1 297 ? -20.256 17.043 2.483 1.00 90.19 297 LEU A CA 1
ATOM 2401 C C . LEU A 1 297 ? -21.539 17.429 1.746 1.00 90.19 297 LEU A C 1
ATOM 2403 O O . LEU A 1 297 ? -22.299 18.288 2.189 1.00 90.19 297 LEU A O 1
ATOM 2407 N N . ASN A 1 298 ? -21.789 16.724 0.651 1.00 91.25 298 ASN A N 1
ATOM 2408 C CA . ASN A 1 298 ? -23.021 16.724 -0.128 1.00 91.25 298 ASN A CA 1
ATOM 2409 C C . ASN A 1 298 ? -23.395 15.279 -0.514 1.00 91.25 298 ASN A C 1
ATOM 2411 O O . ASN A 1 298 ? -22.681 14.332 -0.174 1.00 91.25 298 ASN A O 1
ATOM 2415 N N . GLU A 1 299 ? -24.500 15.121 -1.239 1.00 91.00 299 GLU A N 1
ATOM 2416 C CA . GLU A 1 299 ? -25.068 13.821 -1.635 1.00 91.00 299 GLU A CA 1
ATOM 2417 C C . GLU A 1 299 ? -24.107 12.954 -2.458 1.00 91.00 299 GLU A C 1
ATOM 2419 O O . GLU A 1 299 ? -24.123 11.731 -2.324 1.00 91.00 299 GLU A O 1
ATOM 2424 N N . ASP A 1 300 ? -23.187 13.580 -3.196 1.00 91.88 300 ASP A N 1
ATOM 2425 C CA . ASP A 1 300 ? -22.236 12.916 -4.094 1.00 91.88 300 ASP A CA 1
ATOM 2426 C C . ASP A 1 300 ? -20.815 12.796 -3.509 1.00 91.88 300 ASP A C 1
ATOM 2428 O O . ASP A 1 300 ? -19.922 12.204 -4.115 1.00 91.88 300 ASP A O 1
ATOM 2432 N N . SER A 1 301 ? -20.566 13.302 -2.299 1.00 92.69 301 SER A N 1
ATOM 2433 C CA . SER A 1 301 ? -19.217 13.363 -1.709 1.00 92.69 301 SER A CA 1
ATOM 2434 C C . SER A 1 301 ? -18.638 11.988 -1.396 1.00 92.69 301 SER A C 1
ATOM 2436 O O . SER A 1 301 ? -19.280 11.226 -0.693 1.00 92.69 301 SER A O 1
ATOM 2438 N N . THR A 1 302 ? -17.432 11.657 -1.845 1.00 93.50 302 THR A N 1
ATOM 2439 C CA . THR A 1 302 ? -16.734 10.415 -1.464 1.00 93.50 302 THR A CA 1
ATOM 2440 C C . THR A 1 302 ? -15.649 10.686 -0.420 1.00 93.50 302 THR A C 1
ATOM 2442 O O . THR A 1 302 ? -15.189 11.816 -0.242 1.00 93.50 302 THR A O 1
ATOM 2445 N N . CYS A 1 303 ? -15.218 9.647 0.292 1.00 93.19 303 CYS A N 1
ATOM 2446 C CA . CYS A 1 303 ? -14.014 9.699 1.111 1.00 93.19 303 CYS A CA 1
ATOM 2447 C C . CYS A 1 303 ? -12.760 9.824 0.233 1.00 93.19 303 CYS A C 1
ATOM 2449 O O . CYS A 1 303 ? -12.661 9.197 -0.823 1.00 93.19 303 CYS A O 1
ATOM 2451 N N . ASN A 1 304 ? -11.756 10.583 0.689 1.00 89.81 304 ASN A N 1
ATOM 2452 C CA . ASN A 1 304 ? -10.492 10.761 -0.035 1.00 89.81 304 ASN A CA 1
ATOM 2453 C C . ASN A 1 304 ? -9.551 9.555 0.165 1.00 89.81 304 ASN A C 1
ATOM 2455 O O . ASN A 1 304 ? -8.449 9.676 0.708 1.00 89.81 304 ASN A O 1
ATOM 2459 N N . ILE A 1 305 ? -10.013 8.372 -0.243 1.00 87.31 305 ILE A N 1
ATOM 2460 C CA . ILE A 1 305 ? -9.296 7.099 -0.157 1.00 87.31 305 ILE A CA 1
ATOM 2461 C C . ILE A 1 305 ? -9.034 6.611 -1.579 1.00 87.31 305 ILE A C 1
ATOM 2463 O O . ILE A 1 305 ? -9.956 6.289 -2.316 1.00 87.31 305 ILE A O 1
ATOM 2467 N N . LYS A 1 306 ? -7.760 6.548 -1.976 1.00 79.75 306 LYS A N 1
ATOM 2468 C CA . LYS A 1 306 ? -7.373 6.052 -3.305 1.00 79.75 306 LYS A CA 1
ATOM 2469 C C . LYS A 1 306 ? -7.308 4.524 -3.314 1.00 79.75 306 LYS A C 1
ATOM 2471 O O . LYS A 1 306 ? -6.799 3.932 -2.355 1.00 79.75 306 LYS A O 1
ATOM 2476 N N . GLN A 1 307 ? -7.727 3.896 -4.411 1.00 77.94 307 GLN A N 1
ATOM 2477 C CA . GLN A 1 307 ? -7.543 2.459 -4.628 1.00 77.94 307 GLN A CA 1
ATOM 2478 C C . GLN A 1 307 ? -6.051 2.084 -4.535 1.00 77.94 307 GLN A C 1
ATOM 2480 O O . GLN A 1 307 ? -5.174 2.839 -4.963 1.00 77.94 307 GLN A O 1
ATOM 2485 N N . GLY A 1 308 ? -5.744 0.953 -3.894 1.00 69.38 308 GLY A N 1
ATOM 2486 C CA . GLY A 1 308 ? -4.363 0.512 -3.652 1.00 69.38 308 GLY A CA 1
ATOM 2487 C C . GLY A 1 308 ? -3.559 1.385 -2.673 1.00 69.38 308 GLY A C 1
ATOM 2488 O O . GLY A 1 308 ? -2.351 1.185 -2.520 1.00 69.38 308 GLY A O 1
ATOM 2489 N N . SER A 1 309 ? -4.189 2.361 -2.006 1.00 77.25 309 SER A N 1
ATOM 2490 C CA . SER A 1 309 ? -3.549 3.110 -0.920 1.00 77.25 309 SER A CA 1
ATOM 2491 C C . SER A 1 309 ? -3.374 2.242 0.336 1.00 77.25 309 SER A C 1
ATOM 2493 O O . SER A 1 309 ? -4.119 1.278 0.531 1.00 77.25 309 SER A O 1
ATOM 2495 N N . PRO A 1 310 ? -2.444 2.596 1.246 1.00 77.62 310 PRO A N 1
ATOM 2496 C CA . PRO A 1 310 ? -2.327 1.931 2.543 1.00 77.62 310 PRO A CA 1
ATOM 2497 C C . PRO A 1 310 ? -3.648 1.902 3.324 1.00 77.62 310 PRO A C 1
ATOM 2499 O O . PRO A 1 310 ? -4.001 0.891 3.922 1.00 77.62 310 PRO A O 1
ATOM 2502 N N . LEU A 1 311 ? -4.441 2.972 3.279 1.00 84.12 311 LEU A N 1
ATOM 2503 C CA . LEU A 1 311 ? -5.728 2.984 3.971 1.00 84.12 311 LEU A CA 1
ATOM 2504 C C . LEU A 1 311 ? -6.740 2.018 3.331 1.00 84.12 311 LEU A C 1
ATOM 2506 O O . LEU A 1 311 ? -7.402 1.286 4.058 1.00 84.12 311 LEU A O 1
ATOM 2510 N N . ALA A 1 312 ? -6.805 1.945 1.997 1.00 85.19 312 ALA A N 1
ATOM 2511 C CA . ALA A 1 312 ? -7.659 0.974 1.307 1.00 85.19 312 ALA A CA 1
ATOM 2512 C C . ALA A 1 312 ? -7.271 -0.475 1.653 1.00 85.19 312 ALA A C 1
ATOM 2514 O O . ALA A 1 312 ? -8.128 -1.284 1.992 1.00 85.19 312 ALA A O 1
ATOM 2515 N N . MET A 1 313 ? -5.971 -0.785 1.669 1.00 84.06 313 MET A N 1
ATOM 2516 C CA . MET A 1 313 ? -5.475 -2.108 2.072 1.00 84.06 313 MET A CA 1
ATOM 2517 C C . MET A 1 313 ? -5.772 -2.442 3.541 1.00 84.06 313 MET A C 1
ATOM 2519 O O . MET A 1 313 ? -6.011 -3.602 3.864 1.00 84.06 313 MET A O 1
ATOM 2523 N N . LEU A 1 314 ? -5.740 -1.449 4.438 1.00 89.00 314 LEU A N 1
ATOM 2524 C CA . LEU A 1 314 ? -6.134 -1.637 5.837 1.00 89.00 314 LEU A CA 1
ATOM 2525 C C . LEU A 1 314 ? -7.619 -1.995 5.935 1.00 89.00 314 LEU A C 1
ATOM 2527 O O . LEU A 1 314 ? -7.981 -2.948 6.617 1.00 89.00 314 LEU A O 1
ATOM 2531 N N . ILE A 1 315 ? -8.462 -1.227 5.248 1.00 92.50 315 ILE A N 1
ATOM 2532 C CA . ILE A 1 315 ? -9.911 -1.417 5.236 1.00 92.50 315 ILE A CA 1
ATOM 2533 C C . ILE A 1 315 ? -10.270 -2.796 4.673 1.00 92.50 315 ILE A C 1
ATOM 2535 O O . ILE A 1 315 ? -11.061 -3.500 5.286 1.00 92.50 315 ILE A O 1
ATOM 2539 N N . ALA A 1 316 ? -9.628 -3.223 3.583 1.00 90.75 316 ALA A N 1
ATOM 2540 C CA . ALA A 1 316 ? -9.847 -4.542 2.988 1.00 90.75 316 ALA A CA 1
ATOM 2541 C C . ALA A 1 316 ? -9.491 -5.714 3.919 1.00 90.75 316 ALA A C 1
ATOM 2543 O O . ALA A 1 316 ? -10.061 -6.793 3.796 1.00 90.75 316 ALA A O 1
ATOM 2544 N N . LYS A 1 317 ? -8.561 -5.516 4.863 1.00 91.19 317 LYS A N 1
ATOM 2545 C CA . LYS A 1 317 ? -8.195 -6.525 5.872 1.00 91.19 317 LYS A CA 1
ATOM 2546 C C . LYS A 1 317 ? -9.010 -6.423 7.167 1.00 91.19 317 LYS A C 1
ATOM 2548 O O . LYS A 1 317 ? -8.874 -7.284 8.034 1.00 91.19 317 LYS A O 1
ATOM 2553 N N . CYS A 1 318 ? -9.808 -5.371 7.334 1.00 94.56 318 CYS A N 1
ATOM 2554 C CA . CYS A 1 318 ? -10.615 -5.152 8.527 1.00 94.56 318 CYS A CA 1
ATOM 2555 C C . CYS A 1 318 ? -11.768 -6.163 8.599 1.00 94.56 318 CYS A C 1
ATOM 2557 O O . CYS A 1 318 ? -12.494 -6.345 7.625 1.00 94.56 318 CYS A O 1
ATOM 2559 N N . LYS A 1 319 ? -11.971 -6.783 9.768 1.00 95.88 319 LYS A N 1
ATOM 2560 C CA . LYS A 1 319 ? -13.095 -7.701 10.023 1.00 95.88 319 LYS A CA 1
ATOM 2561 C C . LYS A 1 319 ? -14.289 -7.017 10.688 1.00 95.88 319 LYS A C 1
ATOM 2563 O O . LYS A 1 319 ? -15.414 -7.489 10.555 1.00 95.88 319 LYS A O 1
ATOM 2568 N N . LEU A 1 320 ? -14.062 -5.913 11.405 1.00 97.12 320 LEU A N 1
ATOM 2569 C CA . LEU A 1 320 ? -15.117 -5.178 12.101 1.00 97.12 320 LEU A CA 1
ATOM 2570 C C . LEU A 1 320 ? -14.800 -3.681 12.186 1.00 97.12 320 LEU A C 1
ATOM 2572 O O . LEU A 1 320 ? -13.736 -3.284 12.661 1.00 97.12 320 LEU A O 1
ATOM 2576 N N . ILE A 1 321 ? -15.760 -2.844 11.793 1.00 97.12 321 ILE A N 1
ATOM 2577 C CA . ILE A 1 321 ? -15.732 -1.398 12.038 1.00 97.12 321 ILE A CA 1
ATOM 2578 C C . ILE A 1 321 ? -16.708 -1.098 13.175 1.00 97.12 321 ILE A C 1
ATOM 2580 O O . ILE A 1 321 ? -17.897 -1.393 13.068 1.00 97.12 321 ILE A O 1
ATOM 2584 N N . ILE A 1 322 ? -16.210 -0.498 14.255 1.00 97.19 322 ILE A N 1
ATOM 2585 C CA . ILE A 1 322 ? -17.032 -0.036 15.377 1.00 97.19 322 ILE A CA 1
ATOM 2586 C C . ILE A 1 322 ? -17.101 1.482 15.315 1.00 97.19 322 ILE A C 1
ATOM 2588 O O . ILE A 1 322 ? -16.062 2.135 15.303 1.00 97.19 322 ILE A O 1
ATOM 2592 N N . TRP A 1 323 ? -18.311 2.043 15.303 1.00 96.06 323 TRP A N 1
ATOM 2593 C CA . TRP A 1 323 ? -18.527 3.487 15.233 1.00 96.06 323 TRP A CA 1
ATOM 2594 C C . TRP A 1 323 ? -19.290 4.000 16.452 1.00 96.06 323 TRP A C 1
ATOM 2596 O O . TRP A 1 323 ? -20.514 3.887 16.525 1.00 96.06 323 TRP A O 1
ATOM 2606 N N . ASP A 1 324 ? -18.569 4.592 17.402 1.00 95.25 324 ASP A N 1
ATOM 2607 C CA . ASP A 1 324 ? -19.165 5.155 18.612 1.00 95.25 324 ASP A CA 1
ATOM 2608 C C . ASP A 1 324 ? -19.698 6.578 18.386 1.00 95.25 324 ASP A C 1
ATOM 2610 O O . ASP A 1 324 ? -19.160 7.356 17.590 1.00 95.25 324 ASP A O 1
ATOM 2614 N N . GLU A 1 325 ? -20.780 6.921 19.086 1.00 93.06 325 GLU A N 1
ATOM 2615 C CA . GLU A 1 325 ? -21.498 8.196 18.925 1.00 93.06 325 GLU A CA 1
ATOM 2616 C C . GLU A 1 325 ? -21.928 8.490 17.470 1.00 93.06 325 GLU A C 1
ATOM 2618 O O . GLU A 1 325 ? -21.996 9.646 17.042 1.00 93.06 325 GLU A O 1
ATOM 2623 N N . ALA A 1 326 ? -22.223 7.451 16.676 1.00 92.00 326 ALA A N 1
ATOM 2624 C CA . ALA A 1 326 ? -22.607 7.581 15.266 1.00 92.00 326 ALA A CA 1
ATOM 2625 C C . ALA A 1 326 ? -23.736 8.613 15.005 1.00 92.00 326 ALA A C 1
ATOM 2627 O O . ALA A 1 326 ? -23.580 9.419 14.087 1.00 92.00 326 ALA A O 1
ATOM 2628 N N . PRO A 1 327 ? -24.814 8.708 15.817 1.00 90.44 327 PRO A N 1
ATOM 2629 C CA . PRO A 1 327 ? -25.888 9.682 15.583 1.00 90.44 327 PRO A CA 1
ATOM 2630 C C . PRO A 1 327 ? -25.462 11.159 15.613 1.00 90.44 327 PRO A C 1
ATOM 2632 O O . PRO A 1 327 ? -26.241 12.016 15.207 1.00 90.44 327 PRO A O 1
ATOM 2635 N N . MET A 1 328 ? -24.253 11.480 16.087 1.00 89.75 328 MET A N 1
ATOM 2636 C CA . MET A 1 328 ? -23.727 12.849 16.075 1.00 89.75 328 MET A CA 1
ATOM 2637 C C . MET A 1 328 ? -23.297 13.337 14.684 1.00 89.75 328 MET A C 1
ATOM 2639 O O . MET A 1 328 ? -23.003 14.521 14.526 1.00 89.75 328 MET A O 1
ATOM 2643 N N . LEU A 1 329 ? -23.209 12.454 13.685 1.00 88.12 329 LEU A N 1
ATOM 2644 C CA . LEU A 1 329 ? -22.766 12.809 12.337 1.00 88.12 329 LEU A CA 1
ATOM 2645 C C . LEU A 1 329 ? -23.921 12.925 11.353 1.00 88.12 329 LEU A C 1
ATOM 2647 O O . LEU A 1 329 ? -24.942 12.249 11.457 1.00 88.12 329 LEU A O 1
ATOM 2651 N N . HIS A 1 330 ? -23.722 13.779 10.351 1.00 91.31 330 HIS A N 1
ATOM 2652 C CA . HIS A 1 330 ? -24.668 13.932 9.259 1.00 91.31 330 HIS A CA 1
ATOM 2653 C C . HIS A 1 330 ? -24.750 12.645 8.425 1.00 91.31 330 HIS A C 1
ATOM 2655 O O . HIS A 1 330 ? -23.736 11.977 8.211 1.00 91.31 330 HIS A O 1
ATOM 2661 N N . LYS A 1 331 ? -25.934 12.329 7.879 1.00 93.06 331 LYS A N 1
ATOM 2662 C CA . LYS A 1 331 ? -26.146 11.131 7.042 1.00 93.06 331 LYS A CA 1
ATOM 2663 C C . LYS A 1 331 ? -25.136 11.005 5.891 1.00 93.06 331 LYS A C 1
ATOM 2665 O O . LYS A 1 331 ? -24.651 9.913 5.613 1.00 93.06 331 LYS A O 1
ATOM 2670 N N . TYR A 1 332 ? -24.736 12.138 5.306 1.00 94.38 332 TYR A N 1
ATOM 2671 C CA . TYR A 1 332 ? -23.761 12.194 4.212 1.00 94.38 332 TYR A CA 1
ATOM 2672 C C . TYR A 1 332 ? -22.379 11.651 4.598 1.00 94.38 332 TYR A C 1
ATOM 2674 O O . TYR A 1 332 ? -21.664 11.189 3.720 1.00 94.38 332 TYR A O 1
ATOM 2682 N N . CYS A 1 333 ? -22.000 11.631 5.884 1.00 93.50 333 CYS A N 1
ATOM 2683 C CA . CYS A 1 333 ? -20.757 10.984 6.316 1.00 93.50 333 CYS A CA 1
ATOM 2684 C C . CYS A 1 333 ? -20.801 9.467 6.079 1.00 93.50 333 CYS A C 1
ATOM 2686 O O . CYS A 1 333 ? -19.814 8.876 5.644 1.00 93.50 333 CYS A O 1
ATOM 2688 N N . PHE A 1 334 ? -21.944 8.843 6.370 1.00 93.38 334 PHE A N 1
ATOM 2689 C CA . PHE A 1 334 ? -22.142 7.403 6.211 1.00 93.38 334 PHE A CA 1
ATOM 2690 C C . PHE A 1 334 ? -22.291 7.029 4.739 1.00 93.38 334 PHE A C 1
ATOM 2692 O O . PHE A 1 334 ? -21.668 6.073 4.291 1.00 93.38 334 PHE A O 1
ATOM 2699 N N . GLU A 1 335 ? -23.056 7.815 3.979 1.00 94.81 335 GLU A N 1
ATOM 2700 C CA . GLU A 1 335 ? -23.246 7.611 2.538 1.00 94.81 335 GLU A CA 1
ATOM 2701 C C . GLU A 1 335 ? -21.936 7.805 1.757 1.00 94.81 335 GLU A C 1
ATOM 2703 O O . GLU A 1 335 ? -21.638 7.024 0.855 1.00 94.81 335 GLU A O 1
ATOM 2708 N N . ALA A 1 336 ? -21.115 8.796 2.131 1.00 95.25 336 ALA A N 1
ATOM 2709 C CA . ALA A 1 336 ? -19.785 8.990 1.554 1.00 95.25 336 ALA A CA 1
ATOM 2710 C C . ALA A 1 336 ? -18.876 7.782 1.795 1.00 95.25 336 ALA A C 1
ATOM 2712 O O . ALA A 1 336 ? -18.181 7.342 0.876 1.00 95.25 336 ALA A O 1
ATOM 2713 N N . LEU A 1 337 ? -18.904 7.233 3.016 1.00 95.00 337 LEU A N 1
ATOM 2714 C CA . LEU A 1 337 ? -18.131 6.045 3.350 1.00 95.00 337 LEU A CA 1
ATOM 2715 C C . LEU A 1 337 ? -18.621 4.827 2.569 1.00 95.00 337 LEU A C 1
ATOM 2717 O O . LEU A 1 337 ? -17.802 4.159 1.955 1.00 95.00 337 LEU A O 1
ATOM 2721 N N . ASP A 1 338 ? -19.927 4.556 2.551 1.00 94.31 338 ASP A N 1
ATOM 2722 C CA . ASP A 1 338 ? -20.516 3.432 1.809 1.00 94.31 338 ASP A CA 1
ATOM 2723 C C . ASP A 1 338 ? -20.156 3.493 0.316 1.00 94.31 338 ASP A C 1
ATOM 2725 O O . ASP A 1 338 ? -19.673 2.507 -0.243 1.00 94.31 338 ASP A O 1
ATOM 2729 N N . ARG A 1 339 ? -20.276 4.670 -0.315 1.00 94.44 339 ARG A N 1
ATOM 2730 C CA . ARG A 1 339 ? -19.869 4.857 -1.716 1.00 94.44 339 ARG A CA 1
ATOM 2731 C C . ARG A 1 339 ? -18.380 4.598 -1.928 1.00 94.44 339 ARG A C 1
ATOM 2733 O O . ARG A 1 339 ? -18.026 3.915 -2.883 1.00 94.44 339 ARG A O 1
ATOM 2740 N N . SER A 1 340 ? -17.514 5.083 -1.040 1.00 93.56 340 SER A N 1
ATOM 2741 C CA . SER A 1 340 ? -16.075 4.812 -1.127 1.00 93.56 340 SER A CA 1
ATOM 2742 C C . SER A 1 340 ? -15.713 3.353 -0.872 1.00 93.56 340 SER A C 1
ATOM 2744 O O . SER A 1 340 ? -14.808 2.845 -1.522 1.00 93.56 340 SER A O 1
ATOM 2746 N N . MET A 1 341 ? -16.407 2.668 0.038 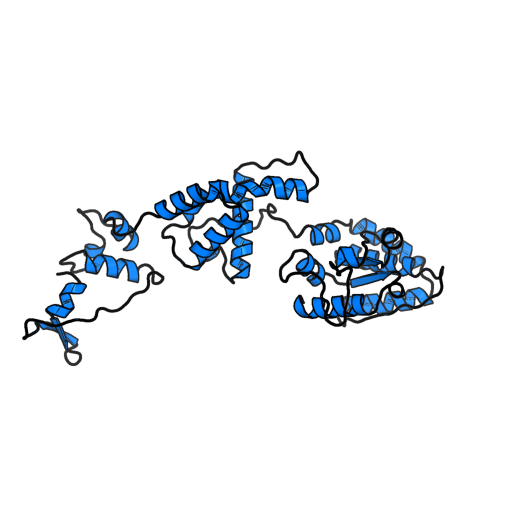1.00 91.12 341 MET A N 1
ATOM 2747 C CA . MET A 1 341 ? -16.175 1.250 0.326 1.00 91.12 341 MET A CA 1
ATOM 2748 C C . MET A 1 341 ? -16.466 0.384 -0.898 1.00 91.12 341 MET A C 1
ATOM 2750 O O . MET A 1 341 ? -15.664 -0.483 -1.214 1.00 91.12 341 MET A O 1
ATOM 2754 N N . ARG A 1 342 ? -17.549 0.673 -1.629 1.00 90.81 342 ARG A N 1
ATOM 2755 C CA . ARG A 1 342 ? -17.911 -0.035 -2.871 1.00 90.81 342 ARG A CA 1
ATOM 2756 C C . ARG A 1 342 ? -16.931 0.170 -4.028 1.00 90.81 342 ARG A C 1
ATOM 2758 O O . ARG A 1 342 ? -16.987 -0.581 -4.991 1.00 90.81 342 ARG A O 1
ATOM 2765 N N . ASP A 1 343 ? -16.103 1.210 -3.970 1.00 87.44 343 ASP A N 1
ATOM 2766 C CA . ASP A 1 343 ? -15.095 1.508 -4.996 1.00 87.44 343 ASP A CA 1
ATOM 2767 C C . ASP A 1 343 ? -13.736 0.849 -4.681 1.00 87.44 343 ASP A C 1
ATOM 2769 O O . ASP A 1 343 ? -12.963 0.514 -5.579 1.00 87.44 343 ASP A O 1
ATOM 2773 N N . ILE A 1 344 ? -13.422 0.651 -3.393 1.00 85.31 344 ILE A N 1
ATOM 2774 C CA . ILE A 1 344 ? -12.113 0.140 -2.946 1.00 85.31 344 ILE A CA 1
ATOM 2775 C C . ILE A 1 344 ? -12.105 -1.339 -2.531 1.00 85.31 344 ILE A C 1
ATOM 2777 O O . ILE A 1 344 ? -11.011 -1.906 -2.462 1.00 85.31 344 ILE A O 1
ATOM 2781 N N . LEU A 1 345 ? -13.269 -1.921 -2.217 1.00 81.88 345 LEU A N 1
ATOM 2782 C CA . LEU A 1 345 ? -13.483 -3.339 -1.889 1.00 81.88 345 LEU A CA 1
ATOM 2783 C C . LEU A 1 345 ? -14.128 -4.048 -3.077 1.00 81.88 345 LEU A C 1
ATOM 2785 O O . LEU A 1 345 ? -13.664 -5.167 -3.390 1.00 81.88 345 LEU A O 1
#

Foldseek 3Di:
DAPLCQQQQWDQDPVVRDIDGDPDRGDHDDDDDDDPVNPLVVLLNVLSRPDPDDDDPQSSQADPRDGDPGSVVSCVVVVVDDACVVVLVVLVVCLVPDALVVSLVVLLVCVVVVVHPCSQVSLVRRLCSNLVCLQVVVCVLVVPVPDDDDPVLSSLQSQVVSQLVQVVVVHGLVVPPPHDHRDPPNPSYDPLSLLCLQQVDDLVVLVVVLVVLQVVDDPVLNVVLVVLVVCLVVVVDDDDDDDDDPPPCPLSSVSNNSSVQSSVRAGEAAEECDQVVQVSHVVYDHLCVLQVFDPDFDLPAAHPDDAPDSSLVSVVRHSYYHYYPVVVDDPRSVNNDVVNNVVRD